Protein AF-A0A4P9XWQ0-F1 (afdb_monomer_lite)

Radius of gyration: 38.72 Å; chains: 1; bounding box: 104×63×91 Å

Organism: NCBI:txid78915

Secondary structure (DSSP, 8-state):
-----PPP----------------------PPS-------------------PPPTTGGGGS-HHHHHHHHHHHHHHHHHHHHHHHHHHHHHSS-----------SSSSTTTSHHHHTSPPTT--HHHHHHHHHHHHHHHHHHHH---HHHHHHHHHHHHHHHHHHHHHHHHHHHHHHHH--GGG-----TT----PPPP--S-----THHHHHHHHHHHHHHTTTTS-------S--PPPPHHHHHHHHHHHHHHHHHHHS-HHHHHHHHHHHHHHHHHHHHHHHHHHHHHHHHHH-

Sequence (298 aa):
MPTKRKRTRAPGQERPAAEMDLPPSAPLGGVSLAEKRGSKRKKGRSQPEKEGGPTKQELADYPRAFRTLLRQEELVKRKKEREQEVQREQQKKAPKARKNGENAGSEAKAGKNNTNTMKMQVGESYNEYSRRLKTQTRQILNDMNGESQAKVDRKKRWRAKMKEKEERKKLKAREDQEALDFDDLQDRVQFGEVVQQPPTLTVAPKARGKAAQQLAANKAKAAGKAASADTTSTPAAARPKTLGDVAADDLRAQNRRRLKDMSAATRRILDTERDRVVNAYRTAKEAKLKARLQQEQS

Foldseek 3Di:
DDDDDDDDDDDDDDDDDDDDDDDDDDDPDDDDDDDDDDDDPPDDPDDPPPDDDDDPVNLVPDDPVVSVVSVVVVVVVVVVVVVVVVVVVVVVPDPPDDDDDDDDPDDPPPPPPVVVQLDDDVPDDPVNSVVSNVVVVVVVVCVVVPPDPVVVVVVVVVVVVVVVVVVVVVVVVVVVVVVVPCVVVDDPDDDPDPPDPPDDPPDDPDDDDPRVVVVVVVVVVVVVVPPDDDDDDDDDPDDDQDPVNVVVVVVVVVVVVVLVPDDPVVNVVVVVVVVVVVVVVVVVVVVVVVVVVVVVVD

Structure (mmCIF, N/CA/C/O backbone):
data_AF-A0A4P9XWQ0-F1
#
_entry.id   AF-A0A4P9XWQ0-F1
#
loop_
_atom_site.group_PDB
_atom_site.id
_atom_site.type_symbol
_atom_site.label_atom_id
_atom_site.label_alt_id
_atom_site.label_comp_id
_atom_site.label_asym_id
_atom_site.label_entity_id
_atom_site.label_seq_id
_atom_site.pdbx_PDB_ins_code
_atom_site.Cartn_x
_atom_site.Cartn_y
_atom_site.Cartn_z
_atom_site.occupancy
_atom_site.B_iso_or_equiv
_atom_site.auth_seq_id
_atom_site.auth_comp_id
_atom_site.auth_asym_id
_atom_site.auth_atom_id
_atom_site.pdbx_PDB_model_num
ATOM 1 N N . MET A 1 1 ? -57.348 -9.890 -14.121 1.00 38.78 1 MET A N 1
ATOM 2 C CA . MET A 1 1 ? -58.003 -8.605 -13.786 1.00 38.78 1 MET A CA 1
ATOM 3 C C . MET A 1 1 ? -57.386 -8.040 -12.503 1.00 38.78 1 MET A C 1
ATOM 5 O O . MET A 1 1 ? -57.723 -8.536 -11.437 1.00 38.78 1 MET A O 1
ATOM 9 N N . PRO A 1 2 ? -56.429 -7.094 -12.557 1.00 41.69 2 PRO A N 1
ATOM 10 C CA . PRO A 1 2 ? -55.791 -6.568 -11.352 1.00 41.69 2 PRO A CA 1
ATOM 11 C C . PRO A 1 2 ? -56.537 -5.337 -10.810 1.00 41.69 2 PRO A C 1
ATOM 13 O O . PRO A 1 2 ? -56.705 -4.328 -11.496 1.00 41.69 2 PRO A O 1
ATOM 16 N N . THR A 1 3 ? -56.977 -5.419 -9.555 1.00 52.28 3 THR A N 1
ATOM 17 C CA . THR A 1 3 ? -57.707 -4.367 -8.835 1.00 52.28 3 THR A CA 1
ATOM 18 C C . THR A 1 3 ? -56.769 -3.265 -8.333 1.00 52.28 3 THR A C 1
ATOM 20 O O . THR A 1 3 ? -55.872 -3.517 -7.526 1.00 52.28 3 THR A O 1
ATOM 23 N N . LYS A 1 4 ? -57.000 -2.021 -8.770 1.00 55.81 4 LYS A N 1
ATOM 24 C CA . LYS A 1 4 ? -56.324 -0.811 -8.272 1.00 55.81 4 LYS A CA 1
ATOM 25 C C . LYS A 1 4 ? -56.902 -0.409 -6.909 1.00 55.81 4 LYS A C 1
ATOM 27 O O . LYS A 1 4 ? -58.058 -0.005 -6.830 1.00 55.81 4 LYS A O 1
ATOM 32 N N . ARG A 1 5 ? -56.098 -0.452 -5.841 1.00 52.28 5 ARG A N 1
ATOM 33 C CA . ARG A 1 5 ? -56.458 0.137 -4.538 1.00 52.28 5 ARG A CA 1
ATOM 34 C C . ARG A 1 5 ? -55.973 1.591 -4.456 1.00 52.28 5 ARG A C 1
ATOM 36 O O . ARG A 1 5 ? -54.772 1.846 -4.414 1.00 52.28 5 ARG A O 1
ATOM 43 N N . LYS A 1 6 ? -56.925 2.532 -4.428 1.00 58.41 6 LYS A N 1
ATOM 44 C CA . LYS A 1 6 ? -56.739 3.944 -4.047 1.00 58.41 6 LYS A CA 1
ATOM 45 C C . LYS A 1 6 ? -56.375 4.017 -2.558 1.00 58.41 6 LYS A C 1
ATOM 47 O O . LYS A 1 6 ? -57.090 3.452 -1.737 1.00 58.41 6 LYS A O 1
ATOM 52 N N . ARG A 1 7 ? -55.303 4.732 -2.204 1.00 60.62 7 ARG A N 1
ATOM 53 C CA . ARG A 1 7 ? -55.045 5.180 -0.826 1.00 60.62 7 ARG A CA 1
ATOM 54 C C . ARG A 1 7 ? -55.406 6.658 -0.720 1.00 60.62 7 ARG A C 1
ATOM 56 O O . ARG A 1 7 ? -54.840 7.486 -1.428 1.00 60.62 7 ARG A O 1
ATOM 63 N N . THR A 1 8 ? -56.371 6.947 0.140 1.00 55.25 8 THR A N 1
ATOM 64 C CA . THR A 1 8 ? -56.768 8.280 0.589 1.00 55.25 8 THR A CA 1
ATOM 65 C C . THR A 1 8 ? -55.746 8.801 1.605 1.00 55.25 8 THR A C 1
ATOM 67 O O . THR A 1 8 ? -55.197 8.039 2.400 1.00 55.25 8 THR A O 1
ATOM 70 N N . ARG A 1 9 ? -55.447 10.102 1.541 1.00 44.09 9 ARG A N 1
ATOM 71 C CA . ARG A 1 9 ? -54.538 10.818 2.446 1.00 44.09 9 ARG A CA 1
ATOM 72 C C . ARG A 1 9 ? -55.397 11.683 3.368 1.00 44.09 9 ARG A C 1
ATOM 74 O O . ARG A 1 9 ? -56.162 12.501 2.869 1.00 44.09 9 ARG A O 1
ATOM 81 N N . ALA A 1 10 ? -55.286 11.478 4.677 1.00 50.31 10 ALA A N 1
ATOM 82 C CA . ALA A 1 10 ? -55.942 12.305 5.687 1.00 50.31 10 ALA A CA 1
ATOM 83 C C . ALA A 1 10 ? -55.209 13.657 5.852 1.00 50.31 10 ALA A C 1
ATOM 85 O O . ALA A 1 10 ? -53.975 13.677 5.755 1.00 50.31 10 ALA A O 1
ATOM 86 N N . PRO A 1 11 ? -55.928 14.771 6.087 1.00 61.34 11 PRO A N 1
ATOM 87 C CA . PRO A 1 11 ? -55.343 16.063 6.422 1.00 61.34 11 PRO A CA 1
ATOM 88 C C . PRO A 1 11 ? -55.304 16.284 7.944 1.00 61.34 11 PRO A C 1
ATOM 90 O O . PRO A 1 11 ? -56.156 15.781 8.669 1.00 61.34 11 PRO A O 1
ATOM 93 N N . GLY A 1 12 ? -54.346 17.092 8.400 1.00 53.06 12 GLY A N 1
ATOM 94 C CA . GLY A 1 12 ? -54.384 17.713 9.725 1.00 53.06 12 GLY A CA 1
ATOM 95 C C . GLY A 1 12 ? -53.340 17.191 10.705 1.00 53.06 12 GLY A C 1
ATOM 96 O O . GLY A 1 12 ? -53.563 16.201 11.390 1.00 53.06 12 GLY A O 1
ATOM 97 N N . GLN A 1 13 ? -52.219 17.905 10.806 1.00 47.84 13 GLN A N 1
ATOM 98 C CA . GLN A 1 13 ? -51.723 18.357 12.105 1.00 47.84 13 GLN A CA 1
ATOM 99 C C . GLN A 1 13 ? -50.747 19.519 11.913 1.00 47.84 13 GLN A C 1
ATOM 101 O O . GLN A 1 13 ? -49.830 19.479 11.089 1.00 47.84 13 GLN A O 1
ATOM 106 N N . GLU A 1 14 ? -51.054 20.574 12.652 1.00 58.97 14 GLU A N 1
ATOM 107 C CA . GLU A 1 14 ? -50.476 21.906 12.641 1.00 58.97 14 GLU A CA 1
ATOM 108 C C . GLU A 1 14 ? -49.040 21.892 13.177 1.00 58.97 14 GLU A C 1
ATOM 110 O O . GLU A 1 14 ? -48.690 21.113 14.066 1.00 58.97 14 GLU A O 1
ATOM 115 N N . ARG A 1 15 ? -48.194 22.773 12.635 1.00 53.00 15 ARG A N 1
ATOM 116 C CA . ARG A 1 15 ? -46.895 23.114 13.220 1.00 53.00 15 ARG A CA 1
ATOM 117 C C . ARG A 1 15 ? -46.947 24.574 13.667 1.00 53.00 15 ARG A C 1
ATOM 119 O O . ARG A 1 15 ? -47.259 25.414 12.824 1.00 53.00 15 ARG A O 1
ATOM 126 N N . PRO A 1 16 ? -46.643 24.887 14.937 1.00 61.22 16 PRO A N 1
ATOM 127 C CA . PRO A 1 16 ? -46.537 26.264 15.384 1.00 61.22 16 PRO A CA 1
ATOM 128 C C . PRO A 1 16 ? -45.262 26.920 14.850 1.00 61.22 16 PRO A C 1
ATOM 130 O O . PRO A 1 16 ? -44.221 26.278 14.679 1.00 61.22 16 PRO A O 1
ATOM 133 N N . ALA A 1 17 ? -45.398 28.216 14.589 1.00 56.06 17 ALA A N 1
ATOM 134 C CA . ALA A 1 17 ? -44.347 29.134 14.201 1.00 56.06 17 ALA A CA 1
ATOM 135 C C . ALA A 1 17 ? -43.277 29.251 15.297 1.00 56.06 17 ALA A C 1
ATOM 137 O O . ALA A 1 17 ? -43.591 29.449 16.469 1.00 56.06 17 ALA A O 1
ATOM 138 N N . ALA A 1 18 ? -42.015 29.158 14.889 1.00 57.03 18 ALA A N 1
ATOM 139 C CA . ALA A 1 18 ? -40.886 29.711 15.619 1.00 57.03 18 ALA A CA 1
ATOM 140 C C . ALA A 1 18 ? -39.961 30.347 14.580 1.00 57.03 18 ALA A C 1
ATOM 142 O O . ALA A 1 18 ? -39.231 29.679 13.847 1.00 57.03 18 ALA A O 1
ATOM 143 N N . GLU A 1 19 ? -40.142 31.652 14.495 1.00 55.25 19 GLU A N 1
ATOM 144 C CA . GLU A 1 19 ? -39.357 32.673 13.828 1.00 55.25 19 GLU A CA 1
ATOM 145 C C . GLU A 1 19 ? -37.926 32.663 14.385 1.00 55.25 19 GLU A C 1
ATOM 147 O O . GLU A 1 19 ? -37.712 32.829 15.583 1.00 55.25 19 GLU A O 1
ATOM 152 N N . MET A 1 20 ? -36.952 32.395 13.518 1.00 58.31 20 MET A N 1
ATOM 153 C CA . MET A 1 20 ? -35.532 32.636 13.767 1.00 58.31 20 MET A CA 1
ATOM 154 C C . MET A 1 20 ? -34.921 33.064 12.437 1.00 58.31 20 MET A C 1
ATOM 156 O O . MET A 1 20 ? -34.741 32.249 11.527 1.00 58.31 20 MET A O 1
ATOM 160 N N . ASP A 1 21 ? -34.653 34.363 12.347 1.00 60.97 21 ASP A N 1
ATOM 161 C CA . ASP A 1 21 ? -33.930 35.020 11.268 1.00 60.97 21 ASP A CA 1
ATOM 162 C C . ASP A 1 21 ? -32.580 34.342 11.006 1.00 60.97 21 ASP A C 1
ATOM 164 O O . ASP A 1 21 ? -31.683 34.320 11.852 1.00 60.97 21 ASP A O 1
ATOM 168 N N . LEU A 1 22 ? -32.423 33.820 9.790 1.00 58.94 22 LEU A N 1
ATOM 169 C CA . LEU A 1 22 ? -31.138 33.443 9.212 1.00 58.94 22 LEU A CA 1
ATOM 170 C C . LEU A 1 22 ? -31.023 34.058 7.806 1.00 58.94 22 LEU A C 1
ATOM 172 O O . LEU A 1 22 ? -32.007 34.077 7.063 1.00 58.94 22 LEU A O 1
ATOM 176 N N . PRO A 1 23 ? -29.833 34.556 7.423 1.00 66.94 23 PRO A N 1
ATOM 177 C CA . PRO A 1 23 ? -29.630 35.326 6.197 1.00 66.94 23 PRO A CA 1
ATOM 178 C C . PRO A 1 23 ? -29.826 34.496 4.911 1.00 66.94 23 PRO A C 1
ATOM 180 O O . PRO A 1 23 ? -29.626 33.276 4.916 1.00 66.94 23 PRO A O 1
ATOM 183 N N . PRO A 1 24 ? -30.180 35.146 3.781 1.00 55.66 24 PRO A N 1
ATOM 184 C CA . PRO A 1 24 ? -30.617 34.478 2.558 1.00 55.66 24 PRO A CA 1
ATOM 185 C C . PRO A 1 24 ? -29.474 33.715 1.875 1.00 55.66 24 PRO A C 1
ATOM 187 O O . PRO A 1 24 ? -28.605 34.294 1.224 1.00 55.66 24 PRO A O 1
ATOM 190 N N . SER A 1 25 ? -29.501 32.384 1.970 1.00 50.50 25 SER A N 1
ATOM 191 C CA . SER A 1 25 ? -28.707 31.521 1.096 1.00 50.50 25 SER A CA 1
ATOM 192 C C . SER A 1 25 ? -29.340 31.476 -0.296 1.00 50.50 25 SER A C 1
ATOM 194 O O . SER A 1 25 ? -30.530 31.188 -0.432 1.00 50.50 25 SER A O 1
ATOM 196 N N . ALA A 1 26 ? -28.524 31.744 -1.311 1.00 53.69 26 ALA A N 1
ATOM 197 C CA . ALA A 1 26 ? -28.875 31.808 -2.724 1.00 53.69 26 ALA A CA 1
ATOM 198 C C . ALA A 1 26 ? -29.780 30.652 -3.222 1.00 53.69 26 ALA A C 1
ATOM 200 O O . ALA A 1 26 ? -29.611 29.503 -2.800 1.00 53.69 26 ALA A O 1
ATOM 201 N N . PRO A 1 27 ? -30.699 30.920 -4.171 1.00 48.84 27 PRO A N 1
ATOM 202 C CA . PRO A 1 27 ? -31.605 29.911 -4.703 1.00 48.84 27 PRO A CA 1
ATOM 203 C C . PRO A 1 27 ? -30.847 28.921 -5.597 1.00 48.84 27 PRO A C 1
ATOM 205 O O . PRO A 1 27 ? -30.574 29.182 -6.768 1.00 48.84 27 PRO A O 1
ATOM 208 N N . LEU A 1 28 ? -30.542 27.737 -5.063 1.00 47.16 28 LEU A N 1
ATOM 209 C CA . LEU A 1 28 ? -30.282 26.569 -5.899 1.00 47.16 28 LEU A CA 1
ATOM 210 C C . LEU A 1 28 ? -31.621 26.106 -6.470 1.00 47.16 28 LEU A C 1
ATOM 212 O O . LEU A 1 28 ? -32.448 25.522 -5.771 1.00 47.16 28 LEU A O 1
ATOM 216 N N . GLY A 1 29 ? -31.825 26.429 -7.747 1.00 41.88 29 GLY A N 1
ATOM 217 C CA . GLY A 1 29 ? -33.009 26.095 -8.522 1.00 41.88 29 GLY A CA 1
ATOM 218 C C . GLY A 1 29 ? -33.399 24.626 -8.392 1.00 41.88 29 GLY A C 1
ATOM 219 O O . GLY A 1 29 ? -32.747 23.733 -8.935 1.00 41.88 29 GLY A O 1
ATOM 220 N N . GLY A 1 30 ? -34.513 24.395 -7.702 1.00 43.41 30 GLY A N 1
ATOM 221 C CA . GLY A 1 30 ? -35.298 23.184 -7.840 1.00 43.41 30 GLY A CA 1
ATOM 222 C C . GLY A 1 30 ? -36.025 23.226 -9.177 1.00 43.41 30 GLY A C 1
ATOM 223 O O . GLY A 1 30 ? -37.045 23.895 -9.309 1.00 43.41 30 GLY A O 1
ATOM 224 N N . VAL A 1 31 ? -35.502 22.505 -10.165 1.00 44.84 31 VAL A N 1
ATOM 225 C CA . VAL A 1 31 ? -36.306 22.068 -11.307 1.00 44.84 31 VAL A CA 1
ATOM 226 C C . VAL A 1 31 ? -37.020 20.778 -10.940 1.00 44.84 31 VAL A C 1
ATOM 228 O O . VAL A 1 31 ? -36.459 19.841 -10.368 1.00 44.84 31 VAL A O 1
ATOM 231 N N . SER A 1 32 ? -38.304 20.818 -11.242 1.00 41.41 32 SER A N 1
ATOM 232 C CA . SER A 1 32 ? -39.361 19.896 -10.906 1.00 41.41 32 SER A CA 1
ATOM 233 C C . SER A 1 32 ? -39.194 18.501 -11.499 1.00 41.41 32 SER A C 1
ATOM 235 O O . SER A 1 32 ? -38.596 18.252 -12.544 1.00 41.41 32 SER A O 1
ATOM 237 N N . LEU A 1 33 ? -39.825 17.592 -10.767 1.00 51.25 33 LEU A N 1
ATOM 238 C CA . LEU A 1 33 ? -40.241 16.261 -11.152 1.00 51.25 33 LEU A CA 1
ATOM 239 C C . LEU A 1 33 ? -41.049 16.271 -12.467 1.00 51.25 33 LEU A C 1
ATOM 241 O O . LEU A 1 33 ? -41.849 17.173 -12.699 1.00 51.25 33 LEU A O 1
ATOM 245 N N . ALA A 1 34 ? -40.930 15.162 -13.202 1.00 51.91 34 ALA A N 1
ATOM 246 C CA . ALA A 1 34 ? -41.796 14.703 -14.290 1.00 51.91 34 ALA A CA 1
ATOM 247 C C . ALA A 1 34 ? -41.524 15.260 -15.696 1.00 51.91 34 ALA A C 1
ATOM 249 O O . ALA A 1 34 ? -42.233 16.118 -16.201 1.00 51.91 34 ALA A O 1
ATOM 250 N N . GLU A 1 35 ? -40.633 14.574 -16.417 1.00 41.34 35 GLU A N 1
ATOM 251 C CA . GLU A 1 35 ? -40.843 14.389 -17.850 1.00 41.34 35 GLU A CA 1
ATOM 252 C C . GLU A 1 35 ? -40.430 12.981 -18.287 1.00 41.34 35 GLU A C 1
ATOM 254 O O . GLU A 1 35 ? -39.271 12.565 -18.212 1.00 41.34 35 GLU A O 1
ATOM 259 N N . LYS A 1 36 ? -41.439 12.227 -18.736 1.00 53.41 36 LYS A N 1
ATOM 260 C CA . LYS A 1 36 ? -41.310 11.035 -19.574 1.00 53.41 36 LYS A CA 1
ATOM 261 C C . LYS A 1 36 ? -40.336 11.344 -20.712 1.00 53.41 36 LYS A C 1
ATOM 263 O O . LYS A 1 36 ? -40.696 12.044 -21.652 1.00 53.41 36 LYS A O 1
ATOM 268 N N . ARG A 1 37 ? -39.135 10.768 -20.693 1.00 42.62 37 ARG A N 1
ATOM 269 C CA . ARG A 1 37 ? -38.267 10.763 -21.877 1.00 42.62 37 ARG A CA 1
ATOM 270 C C . ARG A 1 37 ? -38.224 9.362 -22.444 1.00 42.62 37 ARG A C 1
ATOM 272 O O . ARG A 1 37 ? -37.488 8.491 -21.990 1.00 42.62 37 ARG A O 1
ATOM 279 N N . GLY A 1 38 ? -39.083 9.174 -23.443 1.00 42.41 38 GLY A N 1
ATOM 280 C CA . GLY A 1 38 ? -38.988 8.078 -24.381 1.00 42.41 38 GLY A CA 1
ATOM 281 C C . GLY A 1 38 ? -37.578 7.995 -24.956 1.00 42.41 38 GLY A C 1
ATOM 282 O O . GLY A 1 38 ? -36.915 9.000 -25.227 1.00 42.41 38 GLY A O 1
ATOM 283 N N . SER A 1 39 ? -37.145 6.754 -25.119 1.00 49.53 39 SER A N 1
ATOM 284 C CA . SER A 1 39 ? -35.951 6.345 -25.837 1.00 49.53 39 SER A CA 1
ATOM 285 C C . SER A 1 39 ? -35.967 6.915 -27.260 1.00 49.53 39 SER A C 1
ATOM 287 O O . SER A 1 39 ? -36.492 6.307 -28.189 1.00 49.53 39 SER A O 1
ATOM 289 N N . LYS A 1 40 ? -35.391 8.106 -27.450 1.00 48.62 40 LYS A N 1
ATOM 290 C CA . LYS A 1 40 ? -34.943 8.571 -28.764 1.00 48.62 40 LYS A CA 1
ATOM 291 C C . LYS A 1 40 ? -33.445 8.326 -28.839 1.00 48.62 40 LYS A C 1
ATOM 293 O O . LYS A 1 40 ? -32.630 9.085 -28.321 1.00 48.62 40 LYS A O 1
ATOM 298 N N . ARG A 1 41 ? -33.114 7.205 -29.482 1.00 52.66 41 ARG A N 1
ATOM 299 C CA . ARG A 1 41 ? -31.791 6.859 -30.004 1.00 52.66 41 ARG A CA 1
ATOM 300 C C . ARG A 1 41 ? -31.205 8.095 -30.694 1.00 52.66 41 ARG A C 1
ATOM 302 O O . ARG A 1 41 ? -31.601 8.419 -31.810 1.00 52.66 41 ARG A O 1
ATOM 309 N N . LYS A 1 42 ? -30.250 8.776 -30.056 1.00 45.09 42 LYS A N 1
ATOM 310 C CA . LYS A 1 42 ? -29.389 9.742 -30.745 1.00 45.09 42 LYS A CA 1
ATOM 311 C C . LYS A 1 42 ? -28.321 8.941 -31.491 1.00 45.09 42 LYS A C 1
ATOM 313 O O . LYS A 1 42 ? -27.223 8.699 -30.999 1.00 45.09 42 LYS A O 1
ATOM 318 N N . LYS A 1 43 ? -28.728 8.440 -32.658 1.00 53.88 43 LYS A N 1
ATOM 319 C CA . LYS A 1 43 ? -27.848 8.022 -33.751 1.00 53.88 43 LYS A CA 1
ATOM 320 C C . LYS A 1 43 ? -27.149 9.296 -34.244 1.00 53.88 43 LYS A C 1
ATOM 322 O O . LYS A 1 43 ? -27.817 10.308 -34.426 1.00 53.88 43 LYS A O 1
ATOM 327 N N . GLY A 1 44 ? -25.830 9.252 -34.409 1.00 51.19 44 GLY A N 1
ATOM 328 C CA . GLY A 1 44 ? -25.063 10.353 -34.999 1.00 51.19 44 GLY A CA 1
ATOM 329 C C . GLY A 1 44 ? -24.275 11.195 -33.996 1.00 51.19 44 GLY A C 1
ATOM 330 O O . GLY A 1 44 ? -24.541 12.377 -33.811 1.00 51.19 44 GLY A O 1
ATOM 331 N N . ARG A 1 45 ? -23.253 10.601 -33.380 1.00 45.94 45 ARG A N 1
ATOM 332 C CA . ARG A 1 45 ? -22.008 11.333 -33.132 1.00 45.94 45 ARG A CA 1
ATOM 333 C C . ARG A 1 45 ? -20.941 10.570 -33.894 1.00 45.94 45 ARG A C 1
ATOM 335 O O . ARG A 1 45 ? -20.481 9.533 -33.422 1.00 45.94 45 ARG A O 1
ATOM 342 N N . SER A 1 46 ? -20.676 11.033 -35.113 1.00 47.75 46 SER A N 1
ATOM 343 C CA . SER A 1 46 ? -19.567 10.598 -35.950 1.00 47.75 46 SER A CA 1
ATOM 344 C C . SER A 1 46 ? -18.294 10.696 -35.116 1.00 47.75 46 SER A C 1
ATOM 346 O O . SER A 1 46 ? -17.810 11.777 -34.783 1.00 47.75 46 SER A O 1
ATOM 348 N N . GLN A 1 47 ? -17.815 9.535 -34.679 1.00 49.88 47 GLN A N 1
ATOM 349 C CA . GLN A 1 47 ? -16.415 9.387 -34.326 1.00 49.88 47 GLN A CA 1
ATOM 350 C C . GLN A 1 47 ? -15.635 9.711 -35.606 1.00 49.88 47 GLN A C 1
ATOM 352 O O . GLN A 1 47 ? -16.058 9.251 -36.668 1.00 49.88 47 GLN A O 1
ATOM 357 N N . PRO A 1 48 ? -14.550 10.497 -35.544 1.00 52.50 48 PRO A N 1
ATOM 358 C CA . PRO A 1 48 ? -13.632 10.558 -36.668 1.00 52.50 48 PRO A CA 1
ATOM 359 C C . PRO A 1 48 ? 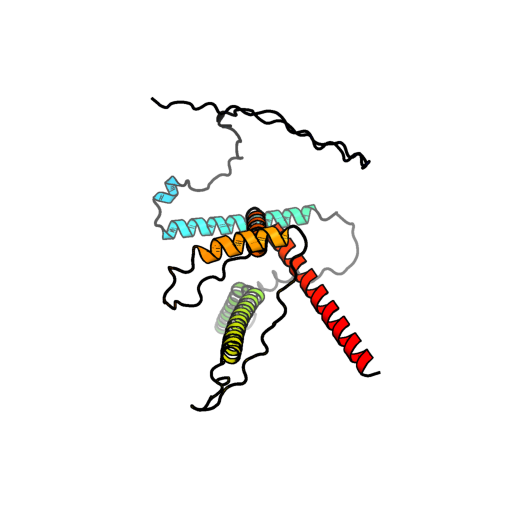-13.197 9.122 -36.959 1.00 52.50 48 PRO A C 1
ATOM 361 O O . PRO A 1 48 ? -12.828 8.396 -36.030 1.00 52.50 48 PRO A O 1
ATOM 364 N N . GLU A 1 49 ? -13.337 8.708 -38.214 1.00 50.56 49 GLU A N 1
ATOM 365 C CA . GLU A 1 49 ? -12.914 7.403 -38.702 1.00 50.56 49 GLU A CA 1
ATOM 366 C C . GLU A 1 49 ? -11.430 7.235 -38.375 1.00 50.56 49 GLU A C 1
ATOM 368 O O . GLU A 1 49 ? -10.549 7.790 -39.023 1.00 50.56 49 GLU A O 1
ATOM 373 N N . LYS A 1 50 ? -11.150 6.545 -37.267 1.00 53.03 50 LYS A N 1
ATOM 374 C CA . LYS A 1 50 ? -9.815 6.052 -36.969 1.00 53.03 50 LYS A CA 1
ATOM 375 C C . LYS A 1 50 ? -9.694 4.740 -37.710 1.00 53.03 50 LYS A C 1
ATOM 377 O O . LYS A 1 50 ? -10.266 3.735 -37.291 1.00 53.03 50 LYS A O 1
ATOM 382 N N . GLU A 1 51 ? -9.002 4.816 -38.833 1.00 52.75 51 GLU A N 1
ATOM 383 C CA . GLU A 1 51 ? -8.607 3.690 -39.657 1.00 52.75 51 GLU A CA 1
ATOM 384 C C . GLU A 1 51 ? -8.054 2.529 -38.810 1.00 52.75 51 GLU A C 1
ATOM 386 O O . GLU A 1 51 ? -7.195 2.711 -37.944 1.00 52.75 51 GLU A O 1
ATOM 391 N N . GLY A 1 52 ? -8.544 1.321 -39.103 1.00 56.25 52 GLY A N 1
ATOM 392 C CA . GLY A 1 52 ? -7.685 0.136 -39.137 1.00 56.25 52 GLY A CA 1
ATOM 393 C C . GLY A 1 52 ? -7.587 -0.752 -37.896 1.00 56.25 52 GLY A C 1
ATOM 394 O O . GLY A 1 52 ? -6.582 -1.440 -37.748 1.00 56.25 52 GLY A O 1
ATOM 395 N N . GLY A 1 53 ? -8.581 -0.783 -37.006 1.00 59.47 53 GLY A N 1
ATOM 396 C CA . GLY A 1 53 ? -8.677 -1.865 -36.014 1.00 59.47 53 GLY A CA 1
ATOM 397 C C . GLY A 1 53 ? -9.488 -3.043 -36.572 1.00 59.47 53 GLY A C 1
ATOM 398 O O . GLY A 1 53 ? -10.615 -2.793 -37.006 1.00 59.47 53 GLY A O 1
ATOM 399 N N . PRO A 1 54 ? -8.987 -4.296 -36.549 1.00 66.06 54 PRO A N 1
ATOM 400 C CA . PRO A 1 54 ? -9.757 -5.439 -37.027 1.00 66.06 54 PRO A CA 1
ATOM 401 C C . PRO A 1 54 ? -11.067 -5.564 -36.240 1.00 66.06 54 PRO A C 1
ATOM 403 O O . PRO A 1 54 ? -11.126 -5.370 -35.017 1.00 66.06 54 PRO A O 1
ATOM 406 N N . THR A 1 55 ? -12.163 -5.814 -36.952 1.00 76.06 55 THR A N 1
ATOM 407 C CA . THR A 1 55 ? -13.499 -5.789 -36.350 1.00 76.06 55 THR A CA 1
ATOM 408 C C . THR A 1 55 ? -13.685 -6.974 -35.398 1.00 76.06 55 THR A C 1
ATOM 410 O O . THR A 1 55 ? -13.030 -8.009 -35.499 1.00 76.06 55 THR A O 1
ATOM 413 N N . LYS A 1 56 ? -14.599 -6.869 -34.421 1.00 74.06 56 LYS A N 1
ATOM 414 C CA . LYS A 1 56 ? -14.837 -7.969 -33.458 1.00 74.06 56 LYS A CA 1
ATOM 415 C C . LYS A 1 56 ? -15.232 -9.290 -34.137 1.00 74.06 56 LYS A C 1
ATOM 417 O O . LYS A 1 56 ? -14.997 -10.336 -33.531 1.00 74.06 56 LYS A O 1
ATOM 422 N N . GLN A 1 57 ? -15.822 -9.213 -35.335 1.00 78.75 57 GLN A N 1
ATOM 423 C CA . GLN A 1 57 ? -16.125 -10.357 -36.195 1.00 78.75 57 GLN A CA 1
ATOM 424 C C . GLN A 1 57 ? -14.850 -10.960 -36.787 1.00 78.75 57 GLN A C 1
ATOM 426 O O . GLN A 1 57 ? -14.638 -12.148 -36.604 1.00 78.75 57 GLN A O 1
ATOM 431 N N . GLU A 1 58 ? -13.940 -10.158 -37.340 1.00 78.38 58 GLU A N 1
ATOM 432 C CA . GLU A 1 58 ? -12.649 -10.649 -37.851 1.00 78.38 58 GLU A CA 1
ATOM 433 C C . GLU A 1 58 ? -11.775 -11.245 -36.746 1.00 78.38 58 GLU A C 1
ATOM 435 O O . GLU A 1 58 ? -11.104 -12.248 -36.954 1.00 78.38 58 GLU A O 1
ATOM 440 N N . LEU A 1 59 ? -11.820 -10.693 -35.525 1.00 76.12 59 LEU A N 1
ATOM 441 C CA . LEU A 1 59 ? -11.107 -11.297 -34.400 1.00 76.12 59 LEU A CA 1
ATOM 442 C C . LEU A 1 59 ? -11.644 -12.691 -34.051 1.00 76.12 59 LEU A C 1
ATOM 444 O O . LEU A 1 59 ? -10.928 -13.418 -33.373 1.00 76.12 59 LEU A O 1
ATOM 448 N N . ALA A 1 60 ? -12.891 -13.041 -34.390 1.00 82.50 60 ALA A N 1
ATOM 449 C CA . ALA A 1 60 ? -13.497 -14.309 -33.980 1.00 82.50 60 ALA A CA 1
ATOM 450 C C . ALA A 1 60 ? -12.802 -15.532 -34.585 1.00 82.50 60 ALA A C 1
ATOM 452 O O . ALA A 1 60 ? -12.677 -16.527 -33.871 1.00 82.50 60 ALA A O 1
ATOM 453 N N . ASP A 1 61 ? -12.273 -15.396 -35.800 1.00 89.38 61 ASP A N 1
ATOM 454 C CA . ASP A 1 61 ? -11.654 -16.490 -36.556 1.00 89.38 61 ASP A CA 1
ATOM 455 C C . ASP A 1 61 ? -10.193 -16.751 -36.171 1.00 89.38 61 ASP A C 1
ATOM 457 O O . ASP A 1 61 ? -9.617 -17.780 -36.520 1.00 89.38 61 ASP A O 1
ATOM 461 N N . TYR A 1 62 ? -9.581 -15.860 -35.387 1.00 87.62 62 TYR A N 1
ATOM 462 C CA . TYR A 1 62 ? -8.215 -16.066 -34.924 1.00 87.62 62 TYR A CA 1
ATOM 463 C C . TYR A 1 62 ? -8.156 -16.954 -33.673 1.00 87.62 62 TYR A C 1
ATOM 465 O O . TYR A 1 62 ? -8.944 -16.774 -32.733 1.00 87.62 62 TYR A O 1
ATOM 473 N N . PRO A 1 63 ? -7.146 -17.840 -33.572 1.00 92.12 63 PRO A N 1
ATOM 474 C CA . PRO A 1 63 ? -6.878 -18.599 -32.361 1.00 92.12 63 PRO A CA 1
ATOM 475 C C . PRO A 1 63 ? -6.780 -17.691 -31.136 1.00 92.12 63 PRO A C 1
ATOM 477 O O . PRO A 1 63 ? -6.236 -16.584 -31.186 1.00 92.12 63 PRO A O 1
ATOM 480 N N . ARG A 1 64 ? -7.281 -18.167 -29.993 1.00 83.88 64 ARG A N 1
ATOM 481 C CA . ARG A 1 64 ? -7.401 -17.358 -28.769 1.00 83.88 64 ARG A CA 1
ATOM 482 C C . ARG A 1 64 ? -6.076 -16.711 -28.344 1.00 83.88 64 ARG A C 1
ATOM 484 O O . ARG A 1 64 ? -6.089 -15.551 -27.938 1.00 83.88 64 ARG A O 1
ATOM 491 N N . ALA A 1 65 ? -4.961 -17.429 -28.497 1.00 82.25 65 ALA A N 1
ATOM 492 C CA . ALA A 1 65 ? -3.611 -16.933 -28.221 1.00 82.25 65 ALA A CA 1
ATOM 493 C C . ALA A 1 65 ? -3.198 -15.778 -29.155 1.00 82.25 65 ALA A C 1
ATOM 495 O O . ALA A 1 65 ? -2.614 -14.787 -28.712 1.00 82.25 65 ALA A O 1
ATOM 496 N N . PHE A 1 66 ? -3.581 -15.856 -30.429 1.00 87.44 66 PHE A N 1
ATOM 497 C CA . PHE A 1 66 ? -3.306 -14.823 -31.422 1.00 87.44 66 PHE A CA 1
ATOM 498 C C . PHE A 1 66 ? -4.160 -13.567 -31.189 1.00 87.44 66 PHE A C 1
ATOM 500 O O . PHE A 1 66 ? -3.654 -12.450 -31.239 1.00 87.44 66 PHE A O 1
ATOM 507 N N . ARG A 1 67 ? -5.430 -13.725 -30.784 1.00 87.00 67 ARG A N 1
ATOM 508 C CA . ARG A 1 67 ? -6.295 -12.593 -30.380 1.00 87.00 67 ARG A CA 1
ATOM 509 C C . ARG A 1 67 ? -5.721 -11.818 -29.196 1.00 87.00 67 ARG A C 1
ATOM 511 O O . ARG A 1 67 ? -5.850 -10.596 -29.130 1.00 87.00 67 ARG A O 1
ATOM 518 N N . THR A 1 68 ? -5.123 -12.519 -28.231 1.00 83.06 68 THR A N 1
ATOM 519 C CA . THR A 1 68 ? -4.442 -11.869 -27.106 1.00 83.06 68 THR A CA 1
ATOM 520 C C . THR A 1 68 ? -3.180 -11.136 -27.539 1.00 83.06 68 THR A C 1
ATOM 522 O O . THR A 1 68 ? -2.932 -10.052 -27.016 1.00 83.06 68 THR A O 1
ATOM 525 N N . LEU A 1 69 ? -2.438 -11.672 -28.509 1.00 90.31 69 LEU A N 1
ATOM 526 C CA . LEU A 1 69 ? -1.236 -11.044 -29.052 1.00 90.31 69 LEU A CA 1
ATOM 527 C C . LEU A 1 69 ? -1.576 -9.752 -29.812 1.00 90.31 69 LEU A C 1
ATOM 529 O O . LEU A 1 69 ? -1.042 -8.700 -29.472 1.00 90.31 69 LEU A O 1
ATOM 533 N N . LEU A 1 70 ? -2.565 -9.780 -30.713 1.00 87.38 70 LEU A N 1
ATOM 534 C CA . LEU A 1 70 ? -3.032 -8.581 -31.428 1.00 87.38 70 LEU A CA 1
ATOM 535 C C . LEU A 1 70 ? -3.513 -7.475 -30.472 1.00 87.38 70 LEU A C 1
ATOM 537 O O . LEU A 1 70 ? -3.169 -6.305 -30.632 1.00 87.38 70 LEU A O 1
ATOM 541 N N . ARG A 1 71 ? -4.243 -7.836 -29.406 1.00 86.38 71 ARG A N 1
ATOM 542 C CA . ARG A 1 71 ? -4.649 -6.867 -28.368 1.00 86.38 71 ARG A CA 1
ATOM 543 C C . ARG A 1 71 ? -3.463 -6.286 -27.598 1.00 86.38 71 ARG A C 1
ATOM 545 O O . ARG A 1 71 ? -3.525 -5.134 -27.172 1.00 86.38 71 ARG A O 1
ATOM 552 N N . GLN A 1 72 ? -2.412 -7.070 -27.361 1.00 87.19 72 GLN A N 1
ATOM 553 C CA . GLN A 1 72 ? -1.200 -6.571 -26.711 1.00 87.19 72 GLN A CA 1
ATOM 554 C C . GLN A 1 72 ? -0.451 -5.596 -27.621 1.00 87.19 72 GLN A C 1
ATOM 556 O O . GLN A 1 72 ? -0.048 -4.532 -27.149 1.00 87.19 72 GLN A O 1
ATOM 561 N N . GLU A 1 73 ? -0.341 -5.896 -28.915 1.00 87.44 73 GLU A N 1
ATOM 562 C CA . GLU A 1 73 ? 0.272 -4.997 -29.897 1.00 87.44 73 GLU A CA 1
ATOM 563 C C . GLU A 1 73 ? -0.479 -3.667 -30.016 1.00 87.44 73 GLU A C 1
ATOM 565 O O . GLU A 1 73 ? 0.149 -2.607 -29.986 1.00 87.44 73 GLU A O 1
ATOM 570 N N . GLU A 1 74 ? -1.814 -3.686 -30.057 1.00 87.25 74 GLU A N 1
ATOM 571 C CA . GLU A 1 74 ? -2.629 -2.462 -30.053 1.00 87.25 74 GLU A CA 1
ATOM 572 C C . GLU A 1 74 ? -2.393 -1.611 -28.799 1.00 87.25 74 GLU A C 1
ATOM 574 O O . GLU A 1 74 ? -2.284 -0.384 -28.873 1.00 87.25 74 GLU A O 1
ATOM 579 N N . LEU A 1 75 ? -2.272 -2.244 -27.627 1.00 86.69 75 LEU A N 1
ATOM 580 C CA . LEU A 1 75 ? -1.984 -1.535 -26.380 1.00 86.69 75 LEU A CA 1
ATOM 581 C C . LEU A 1 75 ? -0.583 -0.913 -26.378 1.00 86.69 75 LEU A C 1
ATOM 583 O O . LEU A 1 75 ? -0.410 0.174 -25.823 1.00 86.69 75 LEU A O 1
ATOM 587 N N . VAL A 1 76 ? 0.404 -1.573 -26.988 1.00 89.56 76 VAL A N 1
ATOM 588 C CA . VAL A 1 76 ? 1.765 -1.039 -27.143 1.00 89.56 76 VAL A CA 1
ATOM 589 C C . VAL A 1 76 ? 1.774 0.133 -28.125 1.00 89.56 76 VAL A C 1
ATOM 591 O O . VAL A 1 76 ? 2.296 1.196 -27.780 1.00 89.56 76 VAL A O 1
ATOM 594 N N . LYS A 1 77 ? 1.126 -0.002 -29.291 1.00 89.56 77 LYS A N 1
ATOM 595 C CA . LYS A 1 77 ? 0.985 1.084 -30.279 1.00 89.56 77 LYS A CA 1
ATOM 596 C C . LYS A 1 77 ? 0.317 2.314 -29.660 1.00 89.56 77 LYS A C 1
ATOM 598 O O . LYS A 1 77 ? 0.875 3.408 -29.702 1.00 89.56 77 LYS A O 1
ATOM 603 N N . ARG A 1 78 ? -0.796 2.122 -28.946 1.00 87.44 78 ARG A N 1
ATOM 604 C CA . ARG A 1 78 ? -1.531 3.212 -28.285 1.00 87.44 78 ARG A CA 1
ATOM 605 C C . ARG A 1 78 ? -0.741 3.896 -27.165 1.00 87.44 78 ARG A C 1
ATOM 607 O O . ARG A 1 78 ? -0.934 5.085 -26.915 1.00 87.44 78 ARG A O 1
ATOM 614 N N . LYS A 1 79 ? 0.124 3.166 -26.452 1.00 88.81 79 LYS A N 1
ATOM 615 C CA . LYS A 1 79 ? 1.033 3.768 -25.460 1.00 88.81 79 LYS A CA 1
ATOM 616 C C . LYS A 1 79 ? 2.093 4.633 -26.137 1.00 88.81 79 LYS A C 1
ATOM 618 O O . LYS A 1 79 ? 2.279 5.767 -25.711 1.00 88.81 79 LYS A O 1
ATOM 623 N N . LYS A 1 80 ? 2.705 4.134 -27.214 1.00 90.94 80 LYS A N 1
ATOM 624 C CA . LYS A 1 80 ? 3.717 4.863 -27.989 1.00 90.94 80 LYS A CA 1
ATOM 625 C C . LYS A 1 80 ? 3.156 6.155 -28.593 1.00 90.94 80 LYS A C 1
ATOM 627 O O . LYS A 1 80 ? 3.803 7.193 -28.523 1.00 90.94 80 LYS A O 1
ATOM 632 N N . GLU A 1 81 ? 1.929 6.113 -29.113 1.00 88.44 81 GLU A N 1
ATOM 633 C CA . GLU A 1 81 ? 1.228 7.303 -29.617 1.00 88.44 81 GLU A CA 1
ATOM 634 C C . GLU A 1 81 ? 0.962 8.335 -28.514 1.00 88.44 81 GLU A C 1
ATOM 636 O O . GLU A 1 81 ? 1.246 9.515 -28.699 1.00 88.44 81 GLU A O 1
ATOM 641 N N . ARG A 1 82 ? 0.489 7.906 -27.335 1.00 86.25 82 ARG A N 1
ATOM 642 C CA . ARG A 1 82 ? 0.276 8.813 -26.193 1.00 86.25 82 ARG A CA 1
ATOM 643 C C . ARG A 1 82 ? 1.569 9.451 -25.699 1.00 86.25 82 ARG A C 1
ATOM 645 O O . ARG A 1 82 ? 1.569 10.624 -25.348 1.00 86.25 82 ARG A O 1
ATOM 652 N N . GLU A 1 83 ? 2.660 8.694 -25.655 1.00 86.50 83 GLU A N 1
ATOM 653 C CA . GLU A 1 83 ? 3.972 9.228 -25.279 1.00 86.50 83 GLU A CA 1
ATOM 654 C C . GLU A 1 83 ? 4.461 10.268 -26.296 1.00 86.50 83 GLU A C 1
ATOM 656 O O . GLU A 1 83 ? 4.949 11.326 -25.897 1.00 86.50 83 GLU A O 1
ATOM 661 N N . GLN A 1 84 ? 4.249 10.034 -27.596 1.00 87.38 84 GLN A N 1
ATOM 662 C CA . GLN A 1 84 ? 4.540 11.025 -28.637 1.00 87.38 84 GLN A CA 1
ATOM 663 C C . GLN A 1 84 ? 3.653 12.273 -28.542 1.00 87.38 84 GLN A C 1
ATOM 665 O O . GLN A 1 84 ? 4.151 13.384 -28.724 1.00 87.38 84 GLN A O 1
ATOM 670 N N . GLU A 1 85 ? 2.359 12.127 -28.250 1.00 87.69 85 GLU A N 1
ATOM 671 C CA . GLU A 1 85 ? 1.455 13.265 -28.041 1.00 87.69 85 GLU A CA 1
ATOM 672 C C . GLU A 1 85 ? 1.898 14.118 -26.847 1.00 87.69 85 GLU A C 1
ATOM 674 O O . GLU A 1 85 ? 1.985 15.339 -26.973 1.00 87.69 85 GLU A O 1
ATOM 679 N N . VAL A 1 86 ? 2.268 13.489 -25.728 1.00 85.56 86 VAL A N 1
ATOM 680 C CA . VAL A 1 86 ? 2.779 14.189 -24.539 1.00 85.56 86 VAL A CA 1
ATOM 681 C C . VAL A 1 86 ? 4.090 14.920 -24.845 1.00 85.56 86 VAL A C 1
ATOM 683 O O . VAL A 1 86 ? 4.247 16.071 -24.442 1.00 85.56 86 VAL A O 1
ATOM 686 N N . GLN A 1 87 ? 5.008 14.311 -25.604 1.00 82.06 87 GLN A N 1
ATOM 687 C CA . GLN A 1 87 ? 6.242 14.980 -26.037 1.00 82.06 87 GLN A CA 1
ATOM 688 C C . GLN A 1 87 ? 5.958 16.181 -26.952 1.00 82.06 87 GLN A C 1
ATOM 690 O O . GLN A 1 87 ? 6.548 17.248 -26.772 1.00 82.06 87 GLN A O 1
ATOM 695 N N . ARG A 1 88 ? 5.015 16.055 -27.896 1.00 83.25 88 ARG A N 1
ATOM 696 C CA . ARG A 1 88 ? 4.589 17.167 -28.764 1.00 83.25 88 ARG A CA 1
ATOM 697 C C . ARG A 1 88 ? 3.917 18.289 -27.974 1.00 83.25 88 ARG A C 1
ATOM 699 O O . ARG A 1 88 ? 4.117 19.458 -28.292 1.00 83.25 88 ARG A O 1
ATOM 706 N N . GLU A 1 89 ? 3.127 17.961 -26.955 1.00 80.38 89 GLU A N 1
ATOM 707 C CA . GLU A 1 89 ? 2.464 18.954 -26.109 1.00 80.38 89 GLU A CA 1
ATOM 708 C C . GLU A 1 89 ? 3.460 19.693 -25.200 1.00 80.38 89 GLU A C 1
ATOM 710 O O . GLU A 1 89 ? 3.360 20.910 -25.044 1.00 80.38 89 GLU A O 1
ATOM 715 N N . GLN A 1 90 ? 4.473 18.995 -24.675 1.00 75.56 90 GLN A N 1
ATOM 716 C CA . GLN A 1 90 ? 5.563 19.607 -23.906 1.00 75.56 90 GLN A CA 1
ATOM 717 C C . GLN A 1 90 ? 6.423 20.546 -24.765 1.00 75.56 90 GLN A C 1
ATOM 719 O O . GLN A 1 90 ? 6.762 21.638 -24.316 1.00 75.56 90 GLN A O 1
ATOM 724 N N . GLN A 1 91 ? 6.694 20.193 -26.026 1.00 70.56 91 GLN A N 1
ATOM 725 C CA . GLN A 1 91 ? 7.416 21.073 -26.958 1.00 70.56 91 GLN A CA 1
ATOM 726 C C . GLN A 1 91 ? 6.609 22.316 -27.368 1.00 70.56 91 GLN A C 1
ATOM 728 O O . GLN A 1 91 ? 7.194 23.356 -27.659 1.00 70.56 91 GLN A O 1
ATOM 733 N N . LYS A 1 92 ? 5.270 22.247 -27.363 1.00 70.62 92 LYS A N 1
ATOM 734 C CA . LYS A 1 92 ? 4.395 23.393 -27.678 1.00 70.62 92 LYS A CA 1
ATOM 735 C C . LYS A 1 92 ? 4.190 24.362 -26.507 1.00 70.62 92 LYS A C 1
ATOM 737 O O . LYS A 1 92 ? 3.775 25.492 -26.744 1.00 70.62 92 LYS A O 1
ATOM 742 N N . LYS A 1 93 ? 4.462 23.943 -25.266 1.00 64.62 93 LYS A N 1
ATOM 743 C CA . LYS A 1 93 ? 4.291 24.766 -24.051 1.00 64.62 93 LYS A CA 1
ATOM 744 C C . LYS A 1 93 ? 5.576 25.448 -23.565 1.00 64.62 93 LYS A C 1
ATOM 746 O O . LYS A 1 93 ? 5.514 26.193 -22.591 1.00 64.62 93 LYS A O 1
ATOM 751 N N . ALA A 1 94 ? 6.713 25.253 -24.233 1.00 50.09 94 ALA A N 1
ATOM 752 C CA . ALA A 1 94 ? 7.919 26.026 -23.954 1.00 50.09 94 ALA A CA 1
ATOM 753 C C . ALA A 1 94 ? 7.866 27.373 -24.710 1.00 50.09 94 ALA A C 1
ATOM 755 O O . ALA A 1 94 ? 7.867 27.371 -25.946 1.00 50.09 94 ALA A O 1
ATOM 756 N N . PRO A 1 95 ? 7.810 28.531 -24.023 1.00 48.06 95 PRO A N 1
ATOM 757 C CA . PRO A 1 95 ? 7.965 29.815 -24.692 1.00 48.06 95 PRO A CA 1
ATOM 758 C C . PRO A 1 95 ? 9.364 29.882 -25.316 1.00 48.06 95 PRO A C 1
ATOM 760 O O . PRO A 1 95 ? 10.356 29.542 -24.672 1.00 48.06 95 PRO A O 1
ATOM 763 N N . LYS A 1 96 ? 9.445 30.323 -26.579 1.00 56.06 96 LYS A N 1
ATOM 764 C CA . LYS A 1 96 ? 10.705 30.667 -27.257 1.00 56.06 96 LYS A CA 1
ATOM 765 C C . LYS A 1 96 ? 11.369 31.834 -26.516 1.00 56.06 96 LYS A C 1
ATOM 767 O O . LYS A 1 96 ? 11.193 32.992 -26.886 1.00 56.06 96 LYS A O 1
ATOM 772 N N . ALA A 1 97 ? 12.103 31.526 -25.453 1.00 44.81 97 ALA A N 1
ATOM 773 C CA . ALA A 1 97 ? 12.999 32.453 -24.786 1.00 44.81 97 ALA A CA 1
ATOM 774 C C . ALA A 1 97 ? 14.304 32.559 -25.586 1.00 44.81 97 ALA A C 1
ATOM 776 O O . ALA A 1 97 ? 14.794 31.598 -26.179 1.00 44.81 97 ALA A O 1
ATOM 777 N N . ARG A 1 98 ? 14.801 33.788 -25.662 1.00 49.50 98 ARG A N 1
ATOM 778 C CA . ARG A 1 98 ? 15.913 34.231 -26.495 1.00 49.50 98 ARG A CA 1
ATOM 779 C C . ARG A 1 98 ? 17.251 33.639 -26.027 1.00 49.50 98 ARG A C 1
ATOM 781 O O . ARG A 1 98 ? 17.437 33.364 -24.849 1.00 49.50 98 ARG A O 1
ATOM 788 N N . LYS A 1 99 ? 18.169 33.513 -26.994 1.00 54.84 99 LYS A N 1
ATOM 789 C CA . LYS A 1 99 ? 19.640 33.508 -26.873 1.00 54.84 99 LYS A CA 1
ATOM 790 C C . LYS A 1 99 ? 20.175 34.018 -25.520 1.00 54.84 99 LYS A C 1
ATOM 792 O O . LYS A 1 99 ? 19.988 35.195 -25.223 1.00 54.84 99 LYS A O 1
ATOM 797 N N . ASN A 1 100 ? 20.889 33.157 -24.788 1.00 44.72 100 ASN A N 1
ATOM 798 C CA . ASN A 1 100 ? 22.274 33.329 -24.299 1.00 44.72 100 ASN A CA 1
ATOM 799 C C . ASN A 1 100 ? 22.564 32.393 -23.107 1.00 44.72 100 ASN A C 1
ATOM 801 O O . ASN A 1 100 ? 21.712 32.222 -22.243 1.00 44.72 100 ASN A O 1
ATOM 805 N N . GLY A 1 101 ? 23.791 31.861 -23.045 1.00 45.09 101 GLY A N 1
ATOM 806 C CA . GLY A 1 101 ? 24.413 31.405 -21.793 1.00 45.09 101 GLY A CA 1
ATOM 807 C C . GLY A 1 101 ? 24.477 29.893 -21.563 1.00 45.09 101 GLY A C 1
ATOM 808 O O . GLY A 1 101 ? 23.643 29.327 -20.871 1.00 45.09 101 GLY A O 1
ATOM 809 N N . GLU A 1 102 ? 25.485 29.260 -22.163 1.00 52.09 102 GLU A N 1
ATOM 810 C CA . GLU A 1 102 ? 26.366 28.239 -21.565 1.00 52.09 102 GLU A CA 1
ATOM 811 C C . GLU A 1 102 ? 25.884 27.511 -20.287 1.00 52.09 102 GLU A C 1
A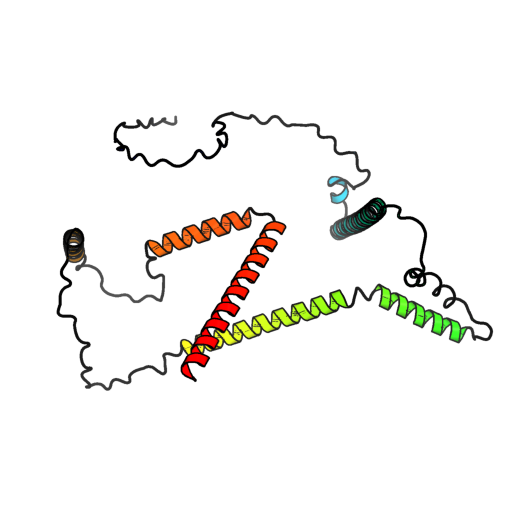TOM 813 O O . GLU A 1 102 ? 26.167 27.946 -19.177 1.00 52.09 102 GLU A O 1
ATOM 818 N N . ASN A 1 103 ? 25.206 26.364 -20.446 1.00 48.44 103 ASN A N 1
ATOM 819 C CA . ASN A 1 103 ? 25.394 25.129 -19.649 1.00 48.44 103 ASN A CA 1
ATOM 820 C C . ASN A 1 103 ? 24.316 24.078 -19.978 1.00 48.44 103 ASN A C 1
ATOM 822 O O . ASN A 1 103 ? 23.503 23.684 -19.146 1.00 48.44 103 ASN A O 1
ATOM 826 N N . ALA A 1 104 ? 24.298 23.595 -21.219 1.00 43.69 104 ALA A N 1
ATOM 827 C CA . ALA A 1 104 ? 23.466 22.455 -21.604 1.00 43.69 104 ALA A CA 1
ATOM 828 C C . ALA A 1 104 ? 24.290 21.502 -22.471 1.00 43.69 104 ALA A C 1
ATOM 830 O O . ALA A 1 104 ? 24.280 21.566 -23.698 1.00 43.69 104 ALA A O 1
ATOM 831 N N . GLY A 1 105 ? 25.058 20.638 -21.811 1.00 47.00 105 GLY A N 1
ATOM 832 C CA . GLY A 1 105 ? 26.001 19.746 -22.471 1.00 47.00 105 GLY A CA 1
ATOM 833 C C . GLY A 1 105 ? 26.102 18.374 -21.820 1.00 47.00 105 GLY A C 1
ATOM 834 O O . GLY A 1 105 ? 27.216 17.946 -21.547 1.00 47.00 105 GLY A O 1
ATOM 835 N N . SER A 1 106 ? 24.994 17.661 -21.574 1.00 48.59 106 SER A N 1
ATOM 836 C CA . SER A 1 106 ? 25.110 16.271 -21.091 1.00 48.59 106 SER A CA 1
ATOM 837 C C . SER A 1 106 ? 23.961 15.294 -21.387 1.00 48.59 106 SER A C 1
ATOM 839 O O . SER A 1 106 ? 23.953 14.229 -20.788 1.00 48.59 106 SER A O 1
ATOM 841 N N . GLU A 1 107 ? 23.057 15.534 -22.349 1.00 50.09 107 GLU A N 1
ATOM 842 C CA . GLU A 1 107 ? 22.054 14.496 -22.712 1.00 50.09 107 GLU A CA 1
ATOM 843 C C . GLU A 1 107 ? 22.005 14.098 -24.201 1.00 50.09 107 GLU A C 1
ATOM 845 O O . GLU A 1 107 ? 21.384 13.102 -24.556 1.00 50.09 107 GLU A O 1
ATOM 850 N N . ALA A 1 108 ? 22.763 14.758 -25.085 1.00 46.16 108 ALA A N 1
ATOM 851 C CA . ALA A 1 108 ? 22.832 14.396 -26.512 1.00 46.16 108 ALA A CA 1
ATOM 852 C C . ALA A 1 108 ? 24.056 13.530 -26.906 1.00 46.16 108 ALA A C 1
ATOM 854 O O . ALA A 1 108 ? 24.270 13.263 -28.089 1.00 46.16 108 ALA A O 1
ATOM 855 N N . LYS A 1 109 ? 24.876 13.073 -25.943 1.00 48.09 109 LYS A N 1
ATOM 856 C CA . LYS A 1 109 ? 26.110 12.292 -26.203 1.00 48.09 109 LYS A CA 1
ATOM 857 C C . LYS A 1 109 ? 25.965 10.765 -26.082 1.00 48.09 109 LYS A C 1
ATOM 859 O O . LYS A 1 109 ? 26.949 10.061 -26.274 1.00 48.09 109 LYS A O 1
ATOM 864 N N . ALA A 1 110 ? 24.773 10.221 -25.828 1.00 49.41 110 ALA A N 1
ATOM 865 C CA . ALA A 1 110 ? 24.596 8.763 -25.727 1.00 49.41 110 ALA A CA 1
ATOM 866 C C . ALA A 1 110 ? 24.464 8.053 -27.095 1.00 49.41 110 ALA A C 1
ATOM 868 O O . ALA A 1 110 ? 24.773 6.872 -27.212 1.00 49.41 110 ALA A O 1
ATOM 869 N N . GLY A 1 111 ? 24.049 8.761 -28.154 1.00 49.84 111 GLY A N 1
ATOM 870 C CA . GLY A 1 111 ? 23.765 8.138 -29.457 1.00 49.84 111 GLY A CA 1
ATOM 871 C C . GLY A 1 111 ? 24.956 8.002 -30.415 1.00 49.84 111 GLY A C 1
ATOM 872 O O . GLY A 1 111 ? 24.940 7.131 -31.277 1.00 49.84 111 GLY A O 1
ATOM 873 N N . LYS A 1 112 ? 25.995 8.841 -30.289 1.00 52.41 112 LYS A N 1
ATOM 874 C CA . LYS A 1 112 ? 27.116 8.894 -31.256 1.00 52.41 112 LYS A CA 1
ATOM 875 C C . LYS A 1 112 ? 28.365 8.108 -30.846 1.00 52.41 112 LYS A C 1
ATOM 877 O O . LYS A 1 112 ? 29.192 7.815 -31.700 1.00 52.41 112 LYS A O 1
ATOM 882 N N . ASN A 1 113 ? 28.493 7.717 -29.578 1.00 55.00 113 ASN A N 1
ATOM 883 C CA . ASN A 1 113 ? 29.688 7.011 -29.099 1.00 55.00 113 ASN A CA 1
ATOM 884 C C . ASN A 1 113 ? 29.621 5.489 -29.320 1.00 55.00 113 ASN A C 1
ATOM 886 O O . ASN A 1 113 ? 30.657 4.834 -29.356 1.00 55.00 113 ASN A O 1
ATOM 890 N N . ASN A 1 114 ? 28.424 4.924 -29.522 1.00 58.94 114 ASN A N 1
ATOM 891 C CA . ASN A 1 114 ? 28.246 3.473 -29.656 1.00 58.94 114 ASN A CA 1
ATOM 892 C C . ASN A 1 114 ? 28.542 2.941 -31.071 1.00 58.94 114 ASN A C 1
ATOM 894 O O . ASN A 1 114 ? 28.760 1.750 -31.263 1.00 58.94 114 ASN A O 1
ATOM 898 N N . THR A 1 115 ? 28.567 3.815 -32.080 1.00 61.84 115 THR A N 1
ATOM 899 C CA . THR A 1 115 ? 28.892 3.422 -33.460 1.00 61.84 115 THR A CA 1
ATOM 900 C C . THR A 1 115 ? 30.393 3.273 -33.692 1.00 61.84 115 THR A C 1
ATOM 902 O O . THR A 1 115 ? 30.790 2.633 -34.660 1.00 61.84 115 THR A O 1
ATOM 905 N N . ASN A 1 116 ? 31.233 3.866 -32.835 1.00 66.75 116 ASN A N 1
ATOM 906 C CA . ASN A 1 116 ? 32.691 3.784 -32.967 1.00 66.75 116 ASN A CA 1
ATOM 907 C C . ASN A 1 116 ? 33.270 2.526 -32.295 1.00 66.75 116 ASN A C 1
ATOM 909 O O . ASN A 1 116 ? 34.298 2.006 -32.705 1.00 66.75 116 ASN A O 1
ATOM 913 N N . THR A 1 117 ? 32.579 2.000 -31.288 1.00 66.50 117 THR A N 1
ATOM 914 C CA . THR A 1 117 ? 32.936 0.768 -30.569 1.00 66.50 117 THR A CA 1
ATOM 915 C C . THR A 1 117 ? 32.557 -0.505 -31.332 1.00 66.50 117 THR A C 1
ATOM 917 O O . THR A 1 117 ? 33.176 -1.543 -31.134 1.00 66.50 117 THR A O 1
ATOM 920 N N . MET A 1 118 ? 31.620 -0.401 -32.278 1.00 76.62 118 MET A N 1
ATOM 921 C CA . MET A 1 118 ? 31.205 -1.486 -33.178 1.00 76.62 118 MET A CA 1
ATOM 922 C C . MET A 1 118 ? 32.079 -1.606 -34.440 1.00 76.62 118 MET A C 1
ATOM 924 O O . MET A 1 118 ? 31.761 -2.397 -35.319 1.00 76.62 118 MET A O 1
ATOM 928 N N . LYS A 1 119 ? 33.145 -0.805 -34.580 1.00 88.94 119 LYS A N 1
ATOM 929 C CA . LYS A 1 119 ? 34.098 -0.896 -35.698 1.00 88.94 119 LYS A CA 1
ATOM 930 C C . LYS A 1 119 ? 35.397 -1.546 -35.229 1.00 88.94 119 LYS A C 1
ATOM 932 O O . LYS A 1 119 ? 35.851 -1.285 -34.112 1.00 88.94 119 LYS A O 1
ATOM 937 N N . MET A 1 120 ? 35.992 -2.370 -36.089 1.00 91.75 120 MET A N 1
ATOM 938 C CA . MET A 1 120 ? 37.302 -2.975 -35.840 1.00 91.75 120 MET A CA 1
ATOM 939 C C . MET A 1 120 ? 38.364 -1.876 -35.719 1.00 91.75 120 MET A C 1
ATOM 941 O O . MET A 1 120 ? 38.397 -0.950 -36.532 1.00 91.75 120 MET A O 1
ATOM 945 N N . GLN A 1 121 ? 39.178 -1.941 -34.670 1.00 91.44 121 GLN A N 1
ATOM 946 C CA . GLN A 1 121 ? 40.248 -0.983 -34.414 1.00 91.44 121 GLN A CA 1
ATOM 947 C C . GLN A 1 121 ? 41.494 -1.330 -35.234 1.00 91.44 121 GLN A C 1
ATOM 949 O O . GLN A 1 121 ? 41.723 -2.480 -35.608 1.00 91.44 121 GLN A O 1
ATOM 954 N N . VAL A 1 122 ? 42.309 -0.319 -35.535 1.00 94.31 122 VAL A N 1
ATOM 955 C CA . VAL A 1 122 ? 43.579 -0.525 -36.242 1.00 94.31 122 VAL A CA 1
ATOM 956 C C . VAL A 1 122 ? 44.514 -1.325 -35.328 1.00 94.31 122 VAL A C 1
ATOM 958 O O . VAL A 1 122 ? 44.794 -0.886 -34.217 1.00 94.31 122 VAL A O 1
ATOM 961 N N . GLY A 1 123 ? 44.966 -2.498 -35.784 1.00 94.44 123 GLY A N 1
ATOM 962 C CA . GLY A 1 123 ? 45.845 -3.400 -35.022 1.00 94.44 123 GLY A CA 1
ATOM 963 C C . GLY A 1 123 ? 45.134 -4.479 -34.192 1.00 94.44 123 GLY A C 1
ATOM 964 O O . GLY A 1 123 ? 45.803 -5.287 -33.560 1.00 94.44 123 GLY A O 1
ATOM 965 N N . GLU A 1 124 ? 43.801 -4.526 -34.208 1.00 93.25 124 GLU A N 1
ATOM 966 C CA . GLU A 1 124 ? 43.008 -5.561 -33.533 1.00 93.25 124 GLU A CA 1
ATOM 967 C C . GLU A 1 124 ? 42.921 -6.847 -34.374 1.00 93.25 124 GLU A C 1
ATOM 969 O O . GLU A 1 124 ? 42.681 -6.807 -35.584 1.00 93.25 124 GLU A O 1
ATOM 974 N N . SER A 1 125 ? 43.055 -8.006 -33.723 1.00 97.06 125 SER A N 1
ATOM 975 C CA . SER A 1 125 ? 42.763 -9.300 -34.348 1.00 97.06 125 SER A CA 1
ATOM 976 C C . SER A 1 125 ? 41.256 -9.496 -34.528 1.00 97.06 125 SER A C 1
ATOM 978 O O . SER A 1 125 ? 40.459 -9.161 -33.650 1.00 97.06 125 SER A O 1
ATOM 980 N N . TYR A 1 126 ? 40.839 -10.152 -35.615 1.00 94.75 126 TYR A N 1
ATOM 981 C CA . TYR A 1 126 ? 39.426 -10.470 -35.863 1.00 94.75 126 TYR A CA 1
ATOM 982 C C . TYR A 1 126 ? 38.750 -11.205 -34.686 1.00 94.75 126 TYR A C 1
ATOM 984 O O . TYR A 1 126 ? 37.576 -10.978 -34.380 1.00 94.75 126 TYR A O 1
ATOM 992 N N . ASN A 1 127 ? 39.495 -12.061 -33.979 1.00 96.12 127 ASN A N 1
ATOM 993 C CA . ASN A 1 127 ? 38.974 -12.791 -32.822 1.00 96.12 127 ASN A CA 1
ATOM 994 C C . ASN A 1 127 ? 38.707 -11.875 -31.619 1.00 96.12 127 ASN A C 1
ATOM 996 O O . ASN A 1 127 ? 37.721 -12.071 -30.903 1.00 96.12 127 ASN A O 1
ATOM 1000 N N . GLU A 1 128 ? 39.559 -10.876 -31.400 1.00 95.06 128 GLU A N 1
ATOM 1001 C CA . GLU A 1 128 ? 39.384 -9.873 -30.346 1.00 95.06 128 GLU A CA 1
ATOM 1002 C C . GLU A 1 128 ? 38.200 -8.962 -30.664 1.00 95.06 128 GLU A C 1
ATOM 1004 O O . GLU A 1 128 ? 37.337 -8.768 -29.802 1.00 95.06 128 GLU A O 1
ATOM 1009 N N . TYR A 1 129 ? 38.065 -8.563 -31.931 1.00 95.12 129 TYR A N 1
ATOM 1010 C CA . TYR A 1 129 ? 36.902 -7.833 -32.432 1.00 95.12 129 TYR A CA 1
ATOM 1011 C C . TYR A 1 129 ? 35.601 -8.594 -32.208 1.00 95.12 129 TYR A C 1
ATOM 1013 O O . TYR A 1 129 ? 34.657 -8.056 -31.628 1.00 95.12 129 TYR A O 1
ATOM 1021 N N . SER A 1 130 ? 35.553 -9.878 -32.570 1.00 94.50 130 SER A N 1
ATOM 1022 C CA . SER A 1 130 ? 34.367 -10.710 -32.348 1.00 94.50 130 SER A CA 1
ATOM 1023 C C . SER A 1 130 ? 34.013 -10.833 -30.860 1.00 94.50 130 SER A C 1
ATOM 1025 O O . SER A 1 130 ? 32.835 -10.779 -30.492 1.00 94.50 130 SER A O 1
ATOM 1027 N N . ARG A 1 131 ? 35.014 -10.970 -29.977 1.00 95.25 131 ARG A N 1
ATOM 1028 C CA . ARG A 1 131 ? 34.794 -11.018 -28.522 1.00 95.25 131 ARG A CA 1
ATOM 1029 C C . ARG A 1 131 ? 34.250 -9.692 -27.997 1.00 95.25 131 ARG A C 1
ATOM 1031 O O . ARG A 1 131 ? 33.249 -9.711 -27.280 1.00 95.25 131 ARG A O 1
ATOM 1038 N N . ARG A 1 132 ? 34.853 -8.567 -28.387 1.00 93.81 132 ARG A N 1
ATOM 1039 C CA . ARG A 1 132 ? 34.429 -7.211 -28.006 1.00 93.81 132 ARG A CA 1
ATOM 1040 C C . ARG A 1 132 ? 33.009 -6.904 -28.482 1.00 93.81 132 ARG A C 1
ATOM 1042 O O . ARG A 1 132 ? 32.182 -6.425 -27.710 1.00 93.81 132 ARG A O 1
ATOM 1049 N N . LEU A 1 133 ? 32.689 -7.273 -29.719 1.00 93.25 133 LEU A N 1
ATOM 1050 C CA . LEU A 1 133 ? 31.354 -7.108 -30.285 1.00 93.25 133 LEU A CA 1
ATOM 1051 C C . LEU A 1 133 ? 30.303 -7.888 -29.480 1.00 93.25 133 LEU A C 1
ATOM 1053 O O . LEU A 1 133 ? 29.248 -7.352 -29.135 1.00 93.25 133 LEU A O 1
ATOM 1057 N N . LYS A 1 134 ? 30.596 -9.146 -29.122 1.00 93.88 134 LYS A N 1
ATOM 1058 C CA . LYS A 1 134 ? 29.702 -9.985 -28.305 1.00 93.88 134 LYS A CA 1
ATOM 1059 C C . LYS A 1 134 ? 29.504 -9.428 -26.896 1.00 93.88 134 LYS A C 1
ATOM 1061 O O . LYS A 1 134 ? 28.368 -9.402 -26.418 1.00 93.88 134 LYS A O 1
ATOM 1066 N N . THR A 1 135 ? 30.569 -8.988 -26.223 1.00 92.62 135 THR A N 1
ATOM 1067 C CA . THR A 1 135 ? 30.460 -8.428 -24.865 1.00 92.62 135 THR A CA 1
ATOM 1068 C C . THR A 1 135 ? 29.656 -7.136 -24.868 1.00 92.62 135 THR A C 1
ATOM 1070 O O . THR A 1 135 ? 28.753 -6.984 -24.046 1.00 92.62 135 THR A O 1
ATOM 1073 N N . GLN A 1 136 ? 29.900 -6.257 -25.836 1.00 89.44 136 GLN A N 1
ATOM 1074 C CA . GLN A 1 136 ? 29.191 -4.991 -25.956 1.00 89.44 136 GLN A CA 1
ATOM 1075 C C . GLN A 1 136 ? 27.718 -5.187 -26.342 1.00 89.44 136 GLN A C 1
ATOM 1077 O O . GLN A 1 136 ? 26.838 -4.541 -25.777 1.00 89.44 136 GLN A O 1
ATOM 1082 N N . THR A 1 137 ? 27.416 -6.132 -27.236 1.00 89.12 137 THR A N 1
ATOM 1083 C CA . THR A 1 137 ? 26.027 -6.471 -27.596 1.00 89.12 137 THR A CA 1
ATOM 1084 C C . THR A 1 137 ? 25.275 -7.034 -26.390 1.00 89.12 137 THR A C 1
ATOM 1086 O O . THR A 1 137 ? 24.128 -6.667 -26.146 1.00 89.12 137 THR A O 1
ATOM 1089 N N . ARG A 1 138 ? 25.930 -7.877 -25.579 1.00 89.00 138 ARG A N 1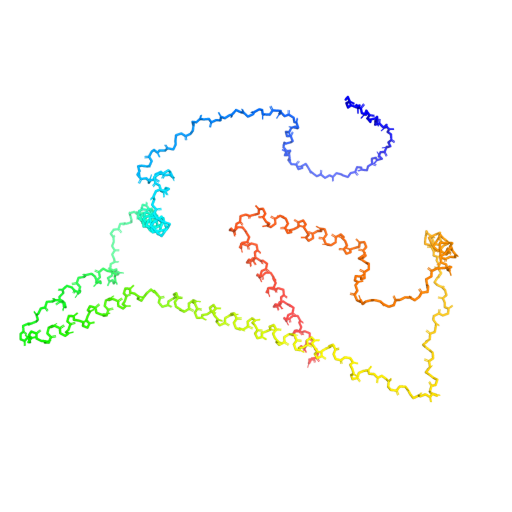
ATOM 1090 C CA . ARG A 1 138 ? 25.359 -8.380 -24.323 1.00 89.00 138 ARG A CA 1
ATOM 1091 C C . ARG A 1 138 ? 25.136 -7.257 -23.306 1.00 89.00 138 ARG A C 1
ATOM 1093 O O . ARG A 1 138 ? 24.109 -7.274 -22.639 1.00 89.00 138 ARG A O 1
ATOM 1100 N N . GLN A 1 139 ? 26.050 -6.293 -23.189 1.00 86.44 139 GLN A N 1
ATOM 1101 C CA . GLN A 1 139 ? 25.869 -5.125 -22.318 1.00 86.44 139 GLN A CA 1
ATOM 1102 C C . GLN A 1 139 ? 24.678 -4.275 -22.760 1.00 86.44 139 GLN A C 1
ATOM 1104 O O . GLN A 1 139 ? 23.801 -4.025 -21.949 1.00 86.44 139 GLN A O 1
ATOM 1109 N N . ILE A 1 140 ? 24.563 -3.952 -24.052 1.00 85.00 140 ILE A N 1
ATOM 1110 C CA . ILE A 1 140 ? 23.419 -3.199 -24.587 1.00 85.00 140 ILE A CA 1
ATOM 1111 C C . ILE A 1 140 ? 22.109 -3.953 -24.340 1.00 85.00 140 ILE A C 1
ATOM 1113 O O . ILE A 1 140 ? 21.136 -3.357 -23.892 1.00 85.00 140 ILE A O 1
ATOM 1117 N N . LEU A 1 141 ? 22.076 -5.268 -24.579 1.00 83.44 141 LEU A N 1
ATOM 1118 C CA . LEU A 1 141 ? 20.901 -6.087 -24.277 1.00 83.44 141 LEU A CA 1
ATOM 1119 C C . LEU A 1 141 ? 20.576 -6.094 -22.782 1.00 83.44 141 LEU A C 1
ATOM 1121 O O . LEU A 1 141 ? 19.402 -6.058 -22.435 1.00 83.44 141 LEU A O 1
ATOM 1125 N N . ASN A 1 142 ? 21.575 -6.110 -21.901 1.00 82.06 142 ASN A N 1
ATOM 1126 C CA . ASN A 1 142 ? 21.376 -6.032 -20.455 1.00 82.06 142 ASN A CA 1
ATOM 1127 C C . ASN A 1 142 ? 20.950 -4.637 -19.987 1.00 82.06 142 ASN A C 1
ATOM 1129 O O . ASN A 1 142 ? 20.187 -4.550 -19.035 1.00 82.06 142 ASN A O 1
ATOM 1133 N N . ASP A 1 143 ? 21.384 -3.568 -20.647 1.00 79.50 143 ASP A N 1
ATOM 1134 C CA . ASP A 1 143 ? 20.967 -2.196 -20.349 1.00 79.50 143 ASP A CA 1
ATOM 1135 C C . ASP A 1 143 ? 19.546 -1.933 -20.871 1.00 79.50 143 ASP A C 1
ATOM 1137 O O . ASP A 1 143 ? 18.741 -1.279 -20.211 1.00 79.50 143 ASP A O 1
ATOM 1141 N N . MET A 1 144 ? 19.198 -2.513 -22.026 1.00 73.12 144 MET A N 1
ATOM 1142 C CA . MET A 1 144 ? 17.851 -2.469 -22.604 1.00 73.12 144 MET A CA 1
ATOM 1143 C C . MET A 1 144 ? 16.857 -3.361 -21.846 1.00 73.12 144 MET A C 1
ATOM 1145 O O . MET A 1 144 ? 15.731 -2.935 -21.588 1.00 73.12 144 MET A O 1
ATOM 1149 N N . ASN A 1 145 ? 17.258 -4.581 -21.468 1.00 71.00 145 ASN A N 1
ATOM 1150 C CA . ASN A 1 145 ? 16.464 -5.488 -20.625 1.00 71.00 145 ASN A CA 1
ATOM 1151 C C . ASN A 1 145 ? 16.573 -5.161 -19.138 1.00 71.00 145 ASN A C 1
ATOM 1153 O O . ASN A 1 145 ? 15.786 -5.674 -18.338 1.00 71.00 145 ASN A O 1
ATOM 1157 N N . GLY A 1 146 ? 17.505 -4.290 -18.766 1.00 63.44 146 GLY A N 1
ATOM 1158 C CA . GLY A 1 146 ? 17.568 -3.584 -17.499 1.00 63.44 146 GLY A CA 1
ATOM 1159 C C . GLY A 1 146 ? 16.420 -2.592 -17.415 1.00 63.44 146 GLY A C 1
ATOM 1160 O O . GLY A 1 146 ? 16.626 -1.402 -17.198 1.00 63.44 146 GLY A O 1
ATOM 1161 N N . GLU A 1 147 ? 15.191 -3.082 -17.604 1.00 54.12 147 GLU A N 1
ATOM 1162 C CA . GLU A 1 147 ? 13.966 -2.421 -17.212 1.00 54.12 147 GLU A CA 1
ATOM 1163 C C . GLU A 1 147 ? 14.194 -1.846 -15.821 1.00 54.12 147 GLU A C 1
ATOM 1165 O O . GLU A 1 147 ? 14.263 -2.604 -14.856 1.00 54.12 147 GLU A O 1
ATOM 1170 N N . SER A 1 148 ? 14.383 -0.523 -15.795 1.00 59.81 148 SER A N 1
ATOM 1171 C CA . SER A 1 148 ? 14.804 0.318 -14.677 1.00 59.81 148 SER A CA 1
ATOM 1172 C C . SER A 1 148 ? 14.969 -0.439 -13.364 1.00 59.81 148 SER A C 1
ATOM 1174 O O . SER A 1 148 ? 13.982 -0.914 -12.815 1.00 59.81 148 SER A O 1
ATOM 1176 N N . GLN A 1 149 ? 16.175 -0.492 -12.795 1.00 63.53 149 GLN A N 1
ATOM 1177 C CA . GLN A 1 149 ? 16.405 -0.977 -11.421 1.00 63.53 149 GLN A CA 1
ATOM 1178 C C . GLN A 1 149 ? 15.278 -0.551 -10.450 1.00 63.53 149 GLN A C 1
ATOM 1180 O O . GLN A 1 149 ? 14.795 -1.353 -9.660 1.00 63.53 149 GLN A O 1
ATOM 1185 N N . ALA A 1 150 ? 14.697 0.638 -10.653 1.00 68.12 150 ALA A N 1
ATOM 1186 C CA . ALA A 1 150 ? 13.448 1.102 -10.048 1.00 68.12 150 ALA A CA 1
ATOM 1187 C C . ALA A 1 150 ? 12.248 0.115 -10.060 1.00 68.12 150 ALA A C 1
ATOM 1189 O O . ALA A 1 150 ? 11.558 -0.001 -9.049 1.00 68.12 150 ALA A O 1
ATOM 1190 N N . LYS A 1 151 ? 11.933 -0.587 -11.158 1.00 74.56 151 LYS A N 1
ATOM 1191 C CA . LYS A 1 151 ? 10.891 -1.633 -11.226 1.00 74.56 151 LYS A CA 1
ATOM 1192 C C . LYS A 1 151 ? 11.259 -2.858 -10.385 1.00 74.56 151 LYS A C 1
ATOM 1194 O O . LYS A 1 151 ? 10.392 -3.376 -9.672 1.00 74.56 151 LYS A O 1
ATOM 1199 N N . VAL A 1 152 ? 12.513 -3.309 -10.441 1.00 78.19 152 VAL A N 1
ATOM 1200 C CA . VAL A 1 152 ? 13.010 -4.445 -9.644 1.00 78.19 152 VAL A CA 1
ATOM 1201 C C . VAL A 1 152 ? 12.988 -4.096 -8.155 1.00 78.19 152 VAL A C 1
ATOM 1203 O O . VAL A 1 152 ? 12.398 -4.829 -7.358 1.00 78.19 152 VAL A O 1
ATOM 1206 N N . ASP A 1 153 ? 13.496 -2.921 -7.793 1.00 81.19 153 ASP A N 1
ATOM 1207 C CA . ASP A 1 153 ? 13.464 -2.366 -6.443 1.00 81.19 153 ASP A CA 1
ATOM 1208 C C . ASP A 1 153 ? 12.036 -2.179 -5.942 1.00 81.19 153 ASP A C 1
ATOM 1210 O O . ASP A 1 153 ? 11.713 -2.544 -4.809 1.00 81.19 153 ASP A O 1
ATOM 1214 N N . ARG A 1 154 ? 11.128 -1.686 -6.791 1.00 82.62 154 ARG A N 1
ATOM 1215 C CA . ARG A 1 154 ? 9.703 -1.570 -6.460 1.00 82.62 154 ARG A CA 1
ATOM 1216 C C . ARG A 1 154 ? 9.087 -2.934 -6.162 1.00 82.62 154 ARG A C 1
ATOM 1218 O O . ARG A 1 154 ? 8.335 -3.054 -5.194 1.00 82.62 154 ARG A O 1
ATOM 1225 N N . LYS A 1 155 ? 9.410 -3.967 -6.946 1.00 88.19 155 LYS A N 1
ATOM 1226 C CA . LYS A 1 155 ? 8.936 -5.341 -6.714 1.00 88.19 155 LYS A CA 1
ATOM 1227 C C . LYS A 1 155 ? 9.532 -5.932 -5.432 1.00 88.19 155 LYS A C 1
ATOM 1229 O O . LYS A 1 155 ? 8.804 -6.576 -4.677 1.00 88.19 155 LYS A O 1
ATOM 1234 N N . LYS A 1 156 ? 10.812 -5.673 -5.146 1.00 93.06 156 LYS A N 1
ATOM 1235 C CA . LYS A 1 156 ? 11.495 -6.089 -3.910 1.00 93.06 156 LYS A CA 1
ATOM 1236 C C . LYS A 1 156 ? 10.867 -5.438 -2.674 1.00 93.06 156 LYS A C 1
ATOM 1238 O O . LYS A 1 156 ? 10.475 -6.152 -1.754 1.00 93.06 156 LYS A O 1
ATOM 1243 N N . ARG A 1 157 ? 10.658 -4.117 -2.695 1.00 91.38 157 ARG A N 1
ATOM 1244 C CA . ARG A 1 157 ? 9.968 -3.364 -1.628 1.00 91.38 157 ARG A CA 1
ATOM 1245 C C . ARG A 1 157 ? 8.531 -3.844 -1.425 1.00 91.38 157 ARG A C 1
ATOM 1247 O O . ARG A 1 157 ? 8.087 -3.992 -0.293 1.00 91.38 157 ARG A O 1
ATOM 1254 N N . TRP A 1 158 ? 7.806 -4.134 -2.508 1.00 94.50 158 TRP A N 1
ATOM 1255 C CA . TRP A 1 158 ? 6.443 -4.664 -2.419 1.00 94.50 158 TRP A CA 1
ATOM 1256 C C . TRP A 1 158 ? 6.398 -6.049 -1.757 1.00 94.50 158 TRP A C 1
ATOM 1258 O O . TRP A 1 158 ? 5.566 -6.275 -0.883 1.00 94.50 158 TRP A O 1
ATOM 1268 N N . ARG A 1 159 ? 7.324 -6.952 -2.110 1.00 93.06 159 ARG A N 1
ATOM 1269 C CA . ARG A 1 159 ? 7.446 -8.265 -1.456 1.00 93.06 159 ARG A CA 1
ATOM 1270 C C . ARG A 1 159 ? 7.810 -8.142 0.024 1.00 93.06 159 ARG A C 1
ATOM 1272 O O . ARG A 1 159 ? 7.191 -8.816 0.837 1.00 93.06 159 ARG A O 1
ATOM 1279 N N . ALA A 1 160 ? 8.757 -7.269 0.373 1.00 93.94 160 ALA A N 1
ATOM 1280 C CA . ALA A 1 160 ? 9.129 -7.013 1.767 1.00 93.94 160 ALA A CA 1
ATOM 1281 C C . ALA A 1 160 ? 7.927 -6.511 2.585 1.00 93.94 160 ALA A C 1
ATOM 1283 O O . ALA A 1 160 ? 7.615 -7.074 3.628 1.00 93.94 160 ALA A O 1
ATOM 1284 N N . LYS A 1 161 ? 7.167 -5.551 2.041 1.00 95.94 161 LYS A N 1
ATOM 1285 C CA . LYS A 1 161 ? 5.949 -5.024 2.673 1.00 95.94 161 LYS A CA 1
ATOM 1286 C C . LYS A 1 161 ? 4.863 -6.088 2.879 1.00 95.94 161 LYS A C 1
ATOM 1288 O O . LYS A 1 161 ? 4.091 -6.007 3.831 1.00 95.94 161 LYS A O 1
ATOM 1293 N N . MET A 1 162 ? 4.761 -7.068 1.979 1.00 95.31 162 MET A N 1
ATOM 1294 C CA . MET A 1 162 ? 3.814 -8.176 2.135 1.00 95.31 162 MET A CA 1
ATOM 1295 C C . MET A 1 162 ? 4.235 -9.134 3.253 1.00 95.31 162 MET A C 1
ATOM 1297 O O . MET A 1 162 ? 3.376 -9.504 4.048 1.00 95.31 162 MET A O 1
ATOM 1301 N N . LYS A 1 163 ? 5.532 -9.457 3.358 1.00 96.19 163 LYS A N 1
ATOM 1302 C CA . LYS A 1 163 ? 6.076 -10.277 4.454 1.00 96.19 163 LYS A CA 1
ATOM 1303 C C . LYS A 1 163 ? 5.905 -9.601 5.814 1.00 96.19 163 LYS A C 1
ATOM 1305 O O . LYS A 1 163 ? 5.343 -10.199 6.717 1.00 96.19 163 LYS A O 1
ATOM 1310 N N . GLU A 1 164 ? 6.257 -8.322 5.920 1.00 94.94 164 GLU A N 1
ATOM 1311 C CA . GLU A 1 164 ? 6.081 -7.540 7.154 1.00 94.94 164 GLU A CA 1
ATOM 1312 C C . GLU A 1 164 ? 4.608 -7.505 7.598 1.00 94.94 164 GLU A C 1
ATOM 1314 O O . GLU A 1 164 ? 4.280 -7.642 8.774 1.00 94.94 164 GLU A O 1
ATOM 1319 N N . LYS A 1 165 ? 3.675 -7.365 6.646 1.00 95.31 165 LYS A N 1
ATOM 1320 C CA . LYS A 1 165 ? 2.238 -7.397 6.945 1.00 95.31 165 LYS A CA 1
ATOM 1321 C C . LYS A 1 165 ? 1.782 -8.766 7.453 1.00 95.31 165 LYS A C 1
ATOM 1323 O O . LYS A 1 165 ? 0.846 -8.826 8.247 1.00 95.31 165 LYS A O 1
ATOM 1328 N N . GLU A 1 166 ? 2.374 -9.842 6.957 1.00 95.69 166 GLU A N 1
ATOM 1329 C CA . GLU A 1 166 ? 2.084 -11.206 7.389 1.00 95.69 166 GLU A CA 1
ATOM 1330 C C . GLU A 1 166 ? 2.644 -11.476 8.788 1.00 95.69 166 GLU A C 1
ATOM 1332 O O . GLU A 1 166 ? 1.896 -11.905 9.664 1.00 95.69 166 GLU A O 1
ATOM 1337 N N . GLU A 1 167 ? 3.896 -11.101 9.040 1.00 95.44 167 GLU A N 1
ATOM 1338 C CA . GLU A 1 167 ? 4.526 -11.181 10.361 1.00 95.44 167 GLU A CA 1
ATOM 1339 C C . GLU A 1 167 ? 3.765 -10.353 11.395 1.00 95.44 167 GLU A C 1
ATOM 1341 O O . GLU A 1 167 ? 3.446 -10.851 12.469 1.00 95.44 167 GLU A O 1
ATOM 1346 N N . ARG A 1 168 ? 3.349 -9.132 11.045 1.00 93.50 168 ARG A N 1
ATOM 1347 C CA . ARG A 1 168 ? 2.532 -8.291 11.926 1.00 93.50 168 ARG A CA 1
ATOM 1348 C C . ARG A 1 168 ? 1.175 -8.914 12.247 1.00 93.50 168 ARG A C 1
ATOM 1350 O O . ARG A 1 168 ? 0.680 -8.762 13.359 1.00 93.50 168 ARG A O 1
ATOM 1357 N N . LYS A 1 169 ? 0.540 -9.586 11.282 1.00 95.50 169 LYS A N 1
ATOM 1358 C CA . LYS A 1 169 ? -0.710 -10.316 11.537 1.00 95.50 169 LYS A CA 1
ATOM 1359 C C . LYS A 1 169 ? -0.474 -11.508 12.455 1.00 95.50 169 LYS A C 1
ATOM 1361 O O . LYS A 1 169 ? -1.296 -11.739 13.330 1.00 95.50 169 LYS A O 1
ATOM 1366 N N . LYS A 1 170 ? 0.622 -12.241 12.251 1.00 95.81 170 LYS A N 1
ATOM 1367 C CA . LYS A 1 170 ? 0.992 -13.392 13.075 1.00 95.81 170 LYS A CA 1
ATOM 1368 C C . LYS A 1 170 ? 1.316 -12.969 14.508 1.00 95.81 170 LYS A C 1
ATOM 1370 O O . LYS A 1 170 ? 0.821 -13.594 15.434 1.00 95.81 170 LYS A O 1
ATOM 1375 N N . LEU A 1 171 ? 2.071 -11.884 14.678 1.00 93.75 171 LEU A N 1
ATOM 1376 C CA . LEU A 1 171 ? 2.378 -11.309 15.986 1.00 93.75 171 LEU A CA 1
ATOM 1377 C C . LEU A 1 171 ? 1.103 -10.859 16.695 1.00 93.75 171 LEU A C 1
ATOM 1379 O O . LEU A 1 171 ? 0.875 -11.249 17.827 1.00 93.75 171 LEU A O 1
ATOM 1383 N N . LYS A 1 172 ? 0.220 -10.136 15.996 1.00 93.88 172 LYS A N 1
ATOM 1384 C CA . LYS A 1 172 ? -1.058 -9.726 16.577 1.00 93.88 172 LYS A CA 1
ATOM 1385 C C . LYS A 1 172 ? -1.936 -10.922 16.964 1.00 93.88 172 LYS A C 1
ATOM 1387 O O . LYS A 1 172 ? -2.552 -10.899 18.013 1.00 93.88 172 LYS A O 1
ATOM 1392 N N . ALA A 1 173 ? -2.004 -11.957 16.128 1.00 92.56 173 ALA A N 1
ATOM 1393 C CA . ALA A 1 173 ? -2.767 -13.161 16.453 1.00 92.56 173 ALA A CA 1
ATOM 1394 C C . ALA A 1 173 ? -2.199 -13.888 17.680 1.00 92.56 173 ALA A C 1
ATOM 1396 O O . ALA A 1 173 ? -2.966 -14.444 18.456 1.00 92.56 173 ALA A O 1
ATOM 1397 N N . ARG A 1 174 ? -0.874 -13.853 17.856 1.00 91.31 174 ARG A N 1
ATOM 1398 C CA . ARG A 1 174 ? -0.203 -14.375 19.045 1.00 91.31 174 ARG A CA 1
ATOM 1399 C C . ARG A 1 174 ? -0.508 -13.529 20.284 1.00 91.31 174 ARG A C 1
ATOM 1401 O O . ARG A 1 174 ? -0.877 -14.101 21.294 1.00 91.31 174 ARG A O 1
ATOM 1408 N N . GLU A 1 175 ? -0.424 -12.203 20.194 1.00 89.19 175 GLU A N 1
ATOM 1409 C CA . GLU A 1 175 ? -0.805 -11.294 21.288 1.00 89.19 175 GLU A CA 1
ATOM 1410 C C . GLU A 1 175 ? -2.284 -11.456 21.669 1.00 89.19 175 GLU A C 1
ATOM 1412 O O . GLU A 1 175 ? -2.615 -11.498 22.846 1.00 89.19 175 GLU A O 1
ATOM 1417 N N . ASP A 1 176 ? -3.178 -11.580 20.681 1.00 86.69 176 ASP A N 1
ATOM 1418 C CA . ASP A 1 176 ? -4.604 -11.811 20.918 1.00 86.69 176 ASP A CA 1
ATOM 1419 C C . ASP A 1 176 ? -4.829 -13.191 21.576 1.00 86.69 176 ASP A C 1
ATOM 1421 O O . ASP A 1 176 ? -5.697 -13.304 22.434 1.00 86.69 176 ASP A O 1
ATOM 1425 N N . GLN A 1 177 ? -4.053 -14.227 21.216 1.00 85.50 177 GLN A N 1
ATOM 1426 C CA . GLN A 1 177 ? -4.084 -15.537 21.888 1.00 85.50 177 GLN A CA 1
ATOM 1427 C C . GLN A 1 177 ? -3.576 -15.459 23.328 1.00 85.50 177 GLN A C 1
ATOM 1429 O O . GLN A 1 177 ? -4.260 -15.946 24.215 1.00 85.50 177 GLN A O 1
ATOM 1434 N N . GLU A 1 178 ? -2.435 -14.813 23.565 1.00 84.81 178 GLU A N 1
ATOM 1435 C CA . GLU A 1 178 ? -1.877 -14.612 24.909 1.00 84.81 178 GLU A CA 1
ATOM 1436 C C . GLU A 1 178 ? -2.822 -13.765 25.786 1.00 84.81 178 GLU A C 1
ATOM 1438 O O . GLU A 1 178 ? -2.953 -14.012 26.978 1.00 84.81 178 GLU A O 1
ATOM 1443 N N . ALA A 1 179 ? -3.550 -12.803 25.207 1.00 80.19 179 ALA A N 1
ATOM 1444 C CA . ALA A 1 179 ? -4.558 -12.009 25.918 1.00 80.19 179 ALA A CA 1
ATOM 1445 C C . ALA A 1 179 ? -5.887 -12.749 26.161 1.00 80.19 179 ALA A C 1
ATOM 1447 O O . ALA A 1 179 ? -6.678 -12.324 27.004 1.00 80.19 179 ALA A O 1
ATOM 1448 N N . LEU A 1 180 ? -6.170 -13.802 25.390 1.00 72.25 180 LEU A N 1
ATOM 1449 C CA . LEU A 1 180 ? -7.346 -14.665 25.539 1.00 72.25 180 LEU A CA 1
ATOM 1450 C C . LEU A 1 180 ? -7.065 -15.891 26.412 1.00 72.25 180 LEU A C 1
ATOM 1452 O O . LEU A 1 180 ? -8.001 -16.649 26.672 1.00 72.25 180 LEU A O 1
ATOM 1456 N N . ASP A 1 181 ? -5.822 -16.082 26.856 1.00 73.25 181 ASP A N 1
ATOM 1457 C CA . ASP A 1 181 ? -5.421 -17.161 27.751 1.00 73.25 181 ASP A CA 1
ATOM 1458 C C . ASP A 1 181 ? -5.919 -16.851 29.176 1.00 73.25 181 ASP A C 1
ATOM 1460 O O . ASP A 1 181 ? -5.195 -16.427 30.071 1.00 73.25 181 ASP A O 1
ATOM 1464 N N . PHE A 1 182 ? -7.235 -16.979 29.360 1.00 69.81 182 PHE A N 1
ATOM 1465 C CA . PHE A 1 182 ? -7.909 -16.909 30.658 1.00 69.81 182 PHE A CA 1
ATOM 1466 C C . PHE A 1 182 ? -7.810 -18.235 31.426 1.00 69.81 182 PHE A C 1
ATOM 1468 O O . PHE A 1 182 ? -8.365 -18.338 32.519 1.00 69.81 182 PHE A O 1
ATOM 1475 N N . ASP A 1 183 ? -7.128 -19.243 30.876 1.00 69.44 183 ASP A N 1
ATOM 1476 C CA . ASP A 1 183 ? -6.976 -20.553 31.513 1.00 69.44 183 ASP A CA 1
ATOM 1477 C C . ASP A 1 183 ? -6.122 -20.481 32.790 1.00 69.44 183 ASP A C 1
ATOM 1479 O O . ASP A 1 183 ? -6.394 -21.212 33.743 1.00 69.44 183 ASP A O 1
ATOM 1483 N N . ASP A 1 184 ? -5.189 -19.526 32.884 1.00 70.69 184 ASP A N 1
ATOM 1484 C CA . ASP A 1 184 ? -4.450 -19.239 34.125 1.00 70.69 184 ASP A CA 1
ATOM 1485 C C . ASP A 1 184 ? -5.295 -18.482 35.171 1.00 70.69 184 ASP A C 1
ATOM 1487 O O . ASP A 1 184 ? -4.936 -18.438 36.347 1.00 70.69 184 ASP A O 1
ATOM 1491 N N . LEU A 1 185 ? -6.440 -17.907 34.778 1.00 71.81 185 LEU A N 1
ATOM 1492 C CA . LEU A 1 185 ? -7.347 -17.155 35.654 1.00 71.81 185 LEU A CA 1
ATOM 1493 C C . LEU A 1 185 ? -8.536 -18.013 36.118 1.00 71.81 185 LEU A C 1
ATOM 1495 O O . LEU A 1 185 ? -9.674 -17.546 36.194 1.00 71.81 185 LEU A O 1
ATOM 1499 N N . GLN A 1 186 ? -8.288 -19.290 36.398 1.00 77.00 186 GLN A N 1
ATOM 1500 C CA . GLN A 1 186 ? -9.260 -20.154 37.058 1.00 77.00 186 GLN A CA 1
ATOM 1501 C C . GLN A 1 186 ? -9.034 -20.113 38.568 1.00 77.00 186 GLN A C 1
ATOM 1503 O O . GLN A 1 186 ? -8.072 -20.688 39.081 1.00 77.00 186 GLN A O 1
ATOM 1508 N N . ASP A 1 187 ? -9.954 -19.471 39.291 1.00 79.94 187 ASP A N 1
ATOM 1509 C CA . ASP A 1 187 ? -10.033 -19.609 40.742 1.00 79.94 187 ASP A CA 1
ATOM 1510 C C . ASP A 1 187 ? -10.302 -21.081 41.065 1.00 79.94 187 ASP A C 1
ATOM 1512 O O . ASP A 1 187 ? -11.383 -21.620 40.812 1.00 79.94 187 ASP A O 1
ATOM 1516 N N . ARG A 1 188 ? -9.292 -21.764 41.609 1.00 81.00 188 ARG A N 1
ATOM 1517 C CA . ARG A 1 188 ? -9.440 -23.126 42.127 1.00 81.00 188 ARG A CA 1
ATOM 1518 C C . ARG A 1 188 ? -10.200 -23.069 43.448 1.00 81.00 188 ARG A C 1
ATOM 1520 O O . ARG A 1 188 ? -9.602 -23.176 44.514 1.00 81.00 188 ARG A O 1
ATOM 1527 N N . VAL A 1 189 ? -11.515 -22.894 43.368 1.00 78.50 189 VAL A N 1
ATOM 1528 C CA . VAL A 1 189 ? -12.393 -22.917 44.541 1.00 78.50 189 VAL A CA 1
ATOM 1529 C C . VAL A 1 189 ? -12.461 -24.351 45.061 1.00 78.50 189 VAL A C 1
ATOM 1531 O O . VAL A 1 189 ? -12.878 -25.264 44.343 1.00 78.50 189 VAL A O 1
ATOM 1534 N N . GLN A 1 190 ? -12.016 -24.576 46.297 1.00 86.19 190 GLN A N 1
ATOM 1535 C CA . GLN A 1 190 ? -12.107 -25.898 46.911 1.00 86.19 190 GLN A CA 1
ATOM 1536 C C . GLN A 1 190 ? -13.547 -26.171 47.360 1.00 86.19 190 GLN A C 1
ATOM 1538 O O . GLN A 1 190 ? -14.256 -25.284 47.837 1.00 86.19 190 GLN A O 1
ATOM 1543 N N . PHE A 1 191 ? -13.993 -27.419 47.208 1.00 68.25 191 PHE A N 1
ATOM 1544 C CA . PHE A 1 191 ? -15.326 -27.845 47.630 1.00 68.25 191 PHE A CA 1
ATOM 1545 C C . PHE A 1 191 ? -15.462 -27.658 49.151 1.00 68.25 191 PHE A C 1
ATOM 1547 O O . PHE A 1 191 ? -14.819 -28.364 49.922 1.00 68.25 191 PHE A O 1
ATOM 1554 N N . GLY A 1 192 ? -16.272 -26.684 49.574 1.00 81.56 192 GLY A N 1
ATOM 1555 C CA . GLY A 1 192 ? -16.457 -26.316 50.985 1.00 81.56 192 GLY A CA 1
ATOM 1556 C C . GLY A 1 192 ? -16.122 -24.858 51.313 1.00 81.56 192 GLY A C 1
ATOM 1557 O O . GLY A 1 192 ? -16.514 -24.380 52.375 1.00 81.56 192 GLY A O 1
ATOM 1558 N N . GLU A 1 193 ? -15.468 -24.128 50.406 1.00 79.69 193 GLU A N 1
ATOM 1559 C CA . GLU A 1 193 ? -15.255 -22.688 50.555 1.00 79.69 193 GLU A CA 1
ATOM 1560 C C . GLU A 1 193 ? -16.525 -21.919 50.153 1.00 79.69 193 GLU A C 1
ATOM 1562 O O . GLU A 1 193 ? -16.937 -21.898 48.991 1.00 79.69 193 GLU A O 1
ATOM 1567 N N . VAL A 1 194 ? -17.190 -21.300 51.133 1.00 76.44 194 VAL A N 1
ATOM 1568 C CA . VAL A 1 194 ? -18.335 -20.414 50.886 1.00 76.44 194 VAL A CA 1
ATOM 1569 C C . VAL A 1 194 ? -17.788 -19.082 50.383 1.00 76.44 194 VAL A C 1
ATOM 1571 O O . VAL A 1 194 ? -17.388 -18.225 51.169 1.00 76.44 194 VAL A O 1
ATOM 1574 N N . VAL A 1 195 ? -17.758 -18.917 49.061 1.00 77.25 195 VAL A N 1
ATOM 1575 C CA . VAL A 1 195 ? -17.349 -17.663 48.419 1.00 77.25 195 VAL A CA 1
ATOM 1576 C C . VAL A 1 195 ? -18.239 -16.533 48.929 1.00 77.25 195 VAL A C 1
ATOM 1578 O O . VAL A 1 195 ? -19.470 -16.632 48.921 1.00 77.25 195 VAL A O 1
ATOM 1581 N N . GLN A 1 196 ? -17.612 -15.452 49.389 1.00 81.25 196 GLN A N 1
ATOM 1582 C CA . GLN A 1 196 ? -18.321 -14.295 49.911 1.00 81.25 196 GLN A CA 1
ATOM 1583 C C . GLN A 1 196 ? -19.225 -13.725 48.813 1.00 81.25 196 GLN A C 1
ATOM 1585 O O . GLN A 1 196 ? -18.754 -13.294 47.759 1.00 81.25 196 GLN A O 1
ATOM 1590 N N . GLN A 1 197 ? -20.541 -13.775 49.046 1.00 80.44 197 GLN A N 1
ATOM 1591 C CA . GLN A 1 197 ? -21.527 -13.316 48.076 1.00 80.44 197 GLN A CA 1
ATOM 1592 C C . GLN A 1 197 ? -21.218 -11.856 47.710 1.00 80.44 197 GLN A C 1
ATOM 1594 O O . GLN A 1 197 ? -21.057 -11.030 48.616 1.00 80.44 197 GLN A O 1
ATOM 1599 N N . PRO A 1 198 ? -21.135 -11.510 46.411 1.00 82.50 198 PRO A N 1
ATOM 1600 C CA . PRO A 1 198 ? -20.875 -10.138 46.011 1.00 82.50 198 PRO A CA 1
ATOM 1601 C C . PRO A 1 198 ? -21.938 -9.214 46.622 1.00 82.50 198 PRO A C 1
ATOM 1603 O O . PRO A 1 198 ? -23.110 -9.603 46.702 1.00 82.50 198 PRO A O 1
ATOM 1606 N N . PRO A 1 199 ? -21.556 -7.999 47.058 1.00 86.56 199 PRO A N 1
ATOM 1607 C CA . PRO A 1 199 ? -22.469 -7.084 47.721 1.00 86.56 199 PRO A CA 1
ATOM 1608 C C . PRO A 1 199 ? -23.666 -6.817 46.813 1.00 86.56 199 PRO A C 1
ATOM 1610 O O . PRO A 1 199 ? -23.539 -6.303 45.699 1.00 86.56 199 PRO A O 1
ATOM 1613 N N . THR A 1 200 ? -24.846 -7.202 47.287 1.00 83.25 200 THR A N 1
ATOM 1614 C CA . THR A 1 200 ? -26.078 -6.963 46.550 1.00 83.25 200 THR A CA 1
ATOM 1615 C C . THR A 1 200 ? -26.461 -5.499 46.717 1.00 83.25 200 THR A C 1
ATOM 1617 O O . THR A 1 200 ? -26.510 -4.963 47.824 1.00 83.25 200 THR A O 1
ATOM 1620 N N . LEU A 1 201 ? -26.717 -4.817 45.600 1.00 75.00 201 LEU A N 1
ATOM 1621 C CA . LEU A 1 201 ? -27.283 -3.472 45.624 1.00 75.00 201 LEU A CA 1
ATOM 1622 C C . LEU A 1 201 ? -28.728 -3.576 46.131 1.00 75.00 201 LEU A C 1
ATOM 1624 O O . LEU A 1 201 ? -29.654 -3.825 45.364 1.00 75.00 201 LEU A O 1
ATOM 1628 N N . THR A 1 202 ? -28.911 -3.403 47.439 1.00 78.56 202 THR A N 1
ATOM 1629 C CA . THR A 1 202 ? -30.215 -3.443 48.123 1.00 78.56 202 THR A CA 1
ATOM 1630 C C . THR A 1 202 ? -31.100 -2.241 47.788 1.00 78.56 202 THR A C 1
ATOM 1632 O O . THR A 1 202 ? -32.310 -2.265 48.015 1.00 78.56 202 THR A O 1
ATOM 1635 N N . VAL A 1 203 ? -30.523 -1.184 47.210 1.00 80.06 203 VAL A N 1
ATOM 1636 C CA . VAL A 1 203 ? -31.255 0.027 46.843 1.00 80.06 203 VAL A CA 1
ATOM 1637 C C . VAL A 1 203 ? -31.898 -0.157 45.474 1.00 80.06 203 VAL A C 1
ATOM 1639 O O . VAL A 1 203 ? -31.253 -0.026 44.432 1.00 80.06 203 VAL A O 1
ATOM 1642 N N . ALA A 1 204 ? -33.205 -0.414 45.475 1.00 73.56 204 ALA A N 1
ATOM 1643 C CA . ALA A 1 204 ? -34.001 -0.362 44.259 1.00 73.56 204 ALA A CA 1
ATOM 1644 C C . ALA A 1 204 ? -33.887 1.046 43.633 1.00 73.56 204 ALA A C 1
ATOM 1646 O O . ALA A 1 204 ? -34.150 2.044 44.316 1.00 73.56 204 ALA A O 1
ATOM 1647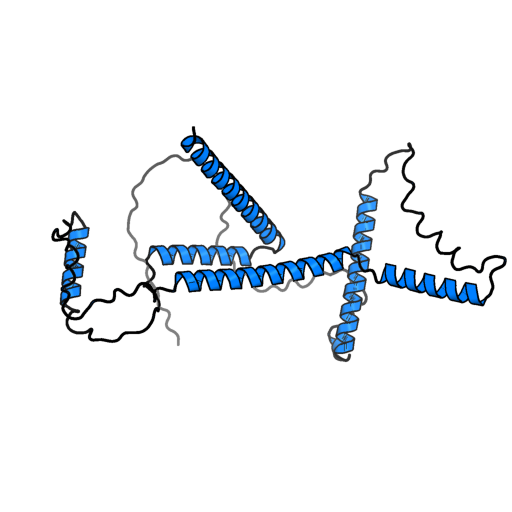 N N . PRO A 1 205 ? -33.504 1.168 42.348 1.00 73.81 205 PRO A N 1
ATOM 1648 C CA . PRO A 1 205 ? -33.354 2.469 41.713 1.00 73.81 205 PRO A CA 1
ATOM 1649 C C . PRO A 1 205 ? -34.697 3.211 41.721 1.00 73.81 205 PRO A C 1
ATOM 1651 O O . PRO A 1 205 ? -35.701 2.736 41.184 1.00 73.81 205 PRO A O 1
ATOM 1654 N N . LYS A 1 206 ? -34.721 4.392 42.347 1.00 77.62 206 LYS A N 1
ATOM 1655 C CA . LYS A 1 206 ? -35.922 5.224 42.486 1.00 77.62 206 LYS A CA 1
ATOM 1656 C C . LYS A 1 206 ? -36.306 5.789 41.115 1.00 77.62 206 LYS A C 1
ATOM 1658 O O . LYS A 1 206 ? -35.709 6.752 40.639 1.00 77.62 206 LYS A O 1
ATOM 1663 N N . ALA A 1 207 ? -37.292 5.176 40.463 1.00 70.69 207 ALA A N 1
ATOM 1664 C CA . ALA A 1 207 ? -37.758 5.603 39.148 1.00 70.69 207 ALA A CA 1
ATOM 1665 C C . ALA A 1 207 ? -38.421 6.990 39.233 1.00 70.69 207 ALA A C 1
ATOM 1667 O O . ALA A 1 207 ? -39.444 7.157 39.893 1.00 70.69 207 ALA A O 1
ATOM 1668 N N . ARG A 1 208 ? -37.850 7.996 38.558 1.00 67.00 208 ARG A N 1
ATOM 1669 C CA . ARG A 1 208 ? -38.453 9.331 38.411 1.00 67.00 208 ARG A CA 1
ATOM 1670 C C . ARG A 1 208 ? -39.046 9.499 37.007 1.00 67.00 208 ARG A C 1
ATOM 1672 O O . ARG A 1 208 ? -38.419 9.145 36.010 1.00 67.00 208 ARG A O 1
ATOM 1679 N N . GLY A 1 209 ? -40.252 10.064 36.926 1.00 74.81 209 GLY A N 1
ATOM 1680 C CA . GLY A 1 209 ? -40.904 10.455 35.669 1.00 74.81 209 GLY A CA 1
ATOM 1681 C C . GLY A 1 209 ? -41.342 9.285 34.774 1.00 74.81 209 GLY A C 1
ATOM 1682 O O . GLY A 1 209 ? -41.768 8.236 35.254 1.00 74.81 209 GLY A O 1
ATOM 1683 N N . LYS A 1 210 ? -41.230 9.460 33.448 1.00 69.38 210 LYS A N 1
ATOM 1684 C CA . LYS A 1 210 ? -41.688 8.495 32.421 1.00 69.38 210 LYS A CA 1
ATOM 1685 C C . LYS A 1 210 ? -41.029 7.105 32.527 1.00 69.38 210 LYS A C 1
ATOM 1687 O O . LYS A 1 210 ? -41.570 6.133 32.006 1.00 69.38 210 LYS A O 1
ATOM 1692 N N . ALA A 1 211 ? -39.906 6.994 33.241 1.00 65.94 211 ALA A N 1
ATOM 1693 C CA . ALA A 1 211 ? -39.233 5.727 33.521 1.00 65.94 211 ALA A CA 1
ATOM 1694 C C . ALA A 1 211 ? -40.042 4.805 34.457 1.00 65.94 211 ALA A C 1
ATOM 1696 O O . ALA A 1 211 ? -39.960 3.587 34.321 1.00 65.94 211 ALA A O 1
ATOM 1697 N N . ALA A 1 212 ? -40.874 5.351 35.356 1.00 69.12 212 ALA A N 1
ATOM 1698 C CA . ALA A 1 212 ? -41.714 4.551 36.255 1.00 69.12 212 ALA A CA 1
ATOM 1699 C C . ALA A 1 212 ? -42.818 3.793 35.496 1.00 69.12 212 ALA A C 1
ATOM 1701 O O . ALA A 1 212 ? -43.065 2.618 35.763 1.00 69.12 212 ALA A O 1
ATOM 1702 N N . GLN A 1 213 ? -43.420 4.430 34.484 1.00 70.25 213 GLN A N 1
ATOM 1703 C CA . GLN A 1 213 ? -44.421 3.793 33.619 1.00 70.25 213 GLN A CA 1
ATOM 1704 C C . GLN A 1 213 ? -43.805 2.678 32.759 1.00 70.25 213 GLN A C 1
ATOM 1706 O O . GLN A 1 213 ? -44.420 1.632 32.568 1.00 70.25 213 GLN A O 1
ATOM 1711 N N . GLN A 1 214 ? -42.566 2.860 32.289 1.00 71.19 214 GLN A N 1
ATOM 1712 C CA . GLN A 1 214 ? -41.851 1.833 31.523 1.00 71.19 214 GLN A CA 1
ATOM 1713 C C . GLN A 1 214 ? -41.412 0.650 32.396 1.00 71.19 214 GLN A C 1
ATOM 1715 O O . GLN A 1 214 ? -41.517 -0.494 31.962 1.00 71.19 214 GLN A O 1
ATOM 1720 N N . LEU A 1 215 ? -40.980 0.897 33.637 1.00 68.19 215 LEU A N 1
ATOM 1721 C CA . LEU A 1 215 ? -40.669 -0.160 34.606 1.00 68.19 215 LEU A CA 1
ATOM 1722 C C . LEU A 1 215 ? -41.914 -0.972 34.988 1.00 68.19 215 LEU A C 1
ATOM 1724 O O . LEU A 1 215 ? -41.834 -2.196 35.038 1.00 68.19 21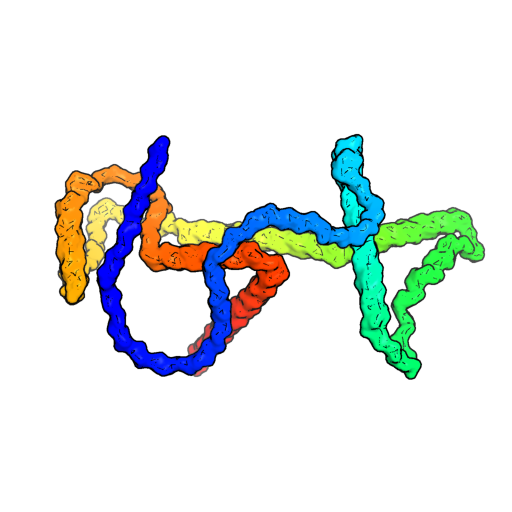5 LEU A O 1
ATOM 1728 N N . ALA A 1 216 ? -43.071 -0.327 35.167 1.00 69.06 216 ALA A N 1
ATOM 1729 C CA . ALA A 1 216 ? -44.340 -1.018 35.402 1.00 69.06 216 ALA A CA 1
ATOM 1730 C C . ALA A 1 216 ? -44.768 -1.870 34.191 1.00 69.06 216 ALA A C 1
ATOM 1732 O O . ALA A 1 216 ? -45.108 -3.043 34.348 1.00 69.06 216 ALA A O 1
ATOM 1733 N N . ALA A 1 217 ? -44.664 -1.324 32.973 1.00 69.69 217 ALA A N 1
ATOM 1734 C CA . ALA A 1 217 ? -44.973 -2.053 31.743 1.00 69.69 217 ALA A CA 1
ATOM 1735 C C . ALA A 1 217 ? -44.023 -3.243 31.504 1.00 69.69 217 ALA A C 1
ATOM 1737 O O . ALA A 1 217 ? -44.455 -4.306 31.059 1.00 69.69 217 ALA A O 1
ATOM 1738 N N . ASN A 1 218 ? -42.736 -3.094 31.826 1.00 69.00 218 ASN A N 1
ATOM 1739 C CA . ASN A 1 218 ? -41.753 -4.169 31.693 1.00 69.00 218 ASN A CA 1
ATOM 1740 C C . ASN A 1 218 ? -41.909 -5.236 32.782 1.00 69.00 218 ASN A C 1
ATOM 1742 O O . ASN A 1 218 ? -41.754 -6.417 32.482 1.00 69.00 218 ASN A O 1
ATOM 1746 N N . LYS A 1 219 ? -42.283 -4.860 34.013 1.00 73.12 219 LYS A N 1
ATOM 1747 C CA . LYS A 1 219 ? -42.573 -5.817 35.093 1.00 73.12 219 LYS A CA 1
ATOM 1748 C C . LYS A 1 219 ? -43.819 -6.654 34.784 1.00 73.12 219 LYS A C 1
ATOM 1750 O O . LYS A 1 219 ? -43.793 -7.865 34.978 1.00 73.12 219 LYS A O 1
ATOM 1755 N N . ALA A 1 220 ? -44.857 -6.046 34.203 1.00 65.94 220 ALA A N 1
ATOM 1756 C CA . ALA A 1 220 ? -46.039 -6.763 33.717 1.00 65.94 220 ALA A CA 1
ATOM 1757 C C . ALA A 1 220 ? -45.712 -7.729 32.558 1.00 65.94 220 ALA A C 1
ATOM 1759 O O . ALA A 1 220 ? -46.234 -8.839 32.508 1.00 65.94 220 ALA A O 1
ATOM 1760 N N . LYS A 1 221 ? -44.793 -7.354 31.654 1.00 63.97 221 LYS A N 1
ATOM 1761 C CA . LYS A 1 221 ? -44.322 -8.236 30.568 1.00 63.97 221 LYS A CA 1
ATOM 1762 C C . LYS A 1 221 ? -43.398 -9.360 31.048 1.00 63.97 221 LYS A C 1
ATOM 1764 O O . LYS A 1 221 ? -43.414 -10.436 30.461 1.00 63.97 221 LYS A O 1
ATOM 1769 N N . ALA A 1 222 ? -42.607 -9.127 32.094 1.00 60.41 222 ALA A N 1
ATOM 1770 C CA . ALA A 1 222 ? -41.737 -10.140 32.691 1.00 60.41 222 ALA A CA 1
ATOM 1771 C C . ALA A 1 222 ? -42.535 -11.194 33.476 1.00 60.41 222 ALA A C 1
ATOM 1773 O O . ALA A 1 222 ? -42.222 -12.377 33.386 1.00 60.41 222 ALA A O 1
ATOM 1774 N N . ALA A 1 223 ? -43.616 -10.794 34.158 1.00 58.81 223 ALA A N 1
ATOM 1775 C CA . ALA A 1 223 ? -44.514 -11.721 34.852 1.00 58.81 223 ALA A CA 1
ATOM 1776 C C . ALA A 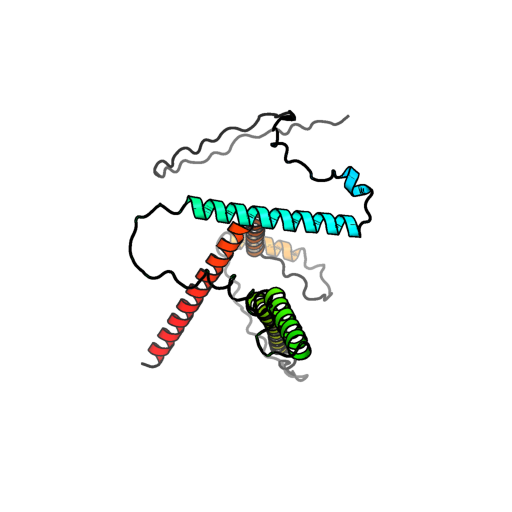1 223 ? -45.252 -12.679 33.893 1.00 58.81 223 ALA A C 1
ATOM 1778 O O . ALA A 1 223 ? -45.528 -13.816 34.256 1.00 58.81 223 ALA A O 1
ATOM 1779 N N . GLY A 1 224 ? -45.503 -12.262 32.645 1.00 55.44 224 GLY A N 1
ATOM 1780 C CA . GLY A 1 224 ? -46.085 -13.124 31.607 1.00 55.44 224 GLY A CA 1
ATOM 1781 C C . GLY A 1 224 ? -45.091 -14.055 30.898 1.00 55.44 224 GLY A C 1
ATOM 1782 O O . GLY A 1 224 ? -45.511 -14.888 30.102 1.00 55.44 224 GLY A O 1
ATOM 1783 N N . LYS A 1 225 ? -43.780 -13.923 31.150 1.00 49.62 225 LYS A N 1
ATOM 1784 C CA . LYS A 1 225 ? -42.720 -14.670 30.444 1.00 49.62 225 LYS A CA 1
ATOM 1785 C C . LYS A 1 225 ? -41.846 -15.519 31.378 1.00 49.62 225 LYS A C 1
ATOM 1787 O O . LYS A 1 225 ? -40.765 -15.944 30.987 1.00 49.62 225 LYS A O 1
ATOM 1792 N N . ALA A 1 226 ? -42.307 -15.767 32.603 1.00 46.44 226 ALA A N 1
ATOM 1793 C CA . ALA A 1 226 ? -41.620 -16.619 33.576 1.00 46.44 226 ALA A CA 1
ATOM 1794 C C . ALA A 1 226 ? -41.993 -18.115 33.461 1.00 46.44 226 ALA A C 1
ATOM 1796 O O . ALA A 1 226 ? -41.489 -18.920 34.232 1.00 46.44 226 ALA A O 1
ATOM 1797 N N . ALA A 1 227 ? -42.840 -18.502 32.497 1.00 48.91 227 ALA A N 1
ATOM 1798 C CA . ALA A 1 227 ? -43.277 -19.891 32.308 1.00 48.91 227 ALA A CA 1
ATOM 1799 C C . ALA A 1 227 ? -42.565 -20.645 31.163 1.00 48.91 227 ALA A C 1
ATOM 1801 O O . ALA A 1 227 ? -42.936 -21.774 30.860 1.00 48.91 227 ALA A O 1
ATOM 1802 N N . SER A 1 228 ? -41.562 -20.061 30.495 1.00 51.16 228 SER A N 1
ATOM 1803 C CA . SER A 1 228 ? -40.890 -20.744 29.377 1.00 51.16 228 SER A CA 1
ATOM 1804 C C . SER A 1 228 ? -39.493 -20.183 29.087 1.00 51.16 228 SER A C 1
ATOM 1806 O O . SER A 1 228 ? -39.342 -19.323 28.216 1.00 51.16 228 SER A O 1
ATOM 1808 N N . ALA A 1 229 ? -38.473 -20.647 29.805 1.00 45.88 229 ALA A N 1
ATOM 1809 C CA . ALA A 1 229 ? -37.083 -20.609 29.338 1.00 45.88 229 ALA A CA 1
ATOM 1810 C C . ALA A 1 229 ? -36.214 -21.504 30.230 1.00 45.88 229 ALA A C 1
ATOM 1812 O O . ALA A 1 229 ? -35.419 -21.017 31.030 1.00 45.88 229 ALA A O 1
ATOM 1813 N N . ASP A 1 230 ? -36.406 -22.813 30.088 1.00 39.09 230 ASP A N 1
ATOM 1814 C CA . ASP A 1 230 ? -35.446 -23.810 30.544 1.00 39.09 230 ASP A CA 1
ATOM 1815 C C . ASP A 1 230 ? -34.405 -24.037 29.427 1.00 39.09 230 ASP A C 1
ATOM 1817 O O . ASP A 1 230 ? -34.753 -24.231 28.263 1.00 39.09 230 ASP A O 1
ATOM 1821 N N . THR A 1 231 ? -33.138 -23.890 29.808 1.00 44.59 231 THR A N 1
ATOM 1822 C CA . THR A 1 231 ? -31.910 -24.491 29.268 1.00 44.59 231 THR A CA 1
ATOM 1823 C C . THR A 1 231 ? -31.761 -24.704 27.753 1.00 44.59 231 THR A C 1
ATOM 1825 O O . THR A 1 231 ? -32.267 -25.664 27.182 1.00 44.59 231 THR A O 1
ATOM 1828 N N . THR A 1 232 ? -30.873 -23.922 27.121 1.00 38.66 232 THR A N 1
ATOM 1829 C CA . THR A 1 232 ? -29.723 -24.486 26.371 1.00 38.66 232 THR A CA 1
ATOM 1830 C C . THR A 1 232 ? -28.687 -23.422 25.994 1.00 38.66 232 THR A C 1
ATOM 1832 O O . THR A 1 232 ? -28.954 -22.445 25.297 1.00 38.66 232 THR A O 1
ATOM 1835 N N . SER A 1 233 ? -27.461 -23.656 26.448 1.00 58.00 233 SER A N 1
ATOM 1836 C CA . SER A 1 233 ? -26.219 -23.006 26.041 1.00 58.00 233 SER A CA 1
ATOM 1837 C C . SER A 1 233 ? -25.931 -23.196 24.544 1.00 58.00 233 SER A C 1
ATOM 1839 O O . SER A 1 233 ? -25.830 -24.326 24.070 1.00 58.00 233 SER A O 1
ATOM 1841 N N . THR A 1 234 ? -25.732 -22.102 23.807 1.00 43.41 234 THR A N 1
ATOM 1842 C CA . THR A 1 234 ? -25.121 -22.091 22.463 1.00 43.41 234 THR A CA 1
ATOM 1843 C C . THR A 1 234 ? -24.230 -20.849 22.292 1.00 43.41 234 THR A C 1
ATOM 1845 O O . THR A 1 234 ? -24.429 -19.842 22.975 1.00 43.41 234 THR A O 1
ATOM 1848 N N . PRO A 1 235 ? -23.184 -20.928 21.451 1.00 48.91 235 PRO A N 1
ATOM 1849 C CA . PRO A 1 235 ? -21.957 -20.149 21.589 1.00 48.91 235 PRO A CA 1
ATOM 1850 C C . PRO A 1 235 ? -22.107 -18.729 21.047 1.00 48.91 235 PRO A C 1
ATOM 1852 O O . PRO A 1 235 ? -22.710 -18.550 19.998 1.00 48.91 235 PRO A O 1
ATOM 1855 N N . ALA A 1 236 ? -21.512 -17.754 21.746 1.00 50.53 236 ALA A N 1
ATOM 1856 C CA . ALA A 1 236 ? -20.944 -16.474 21.277 1.00 50.53 236 ALA A CA 1
ATOM 1857 C C . ALA A 1 236 ? -21.560 -15.761 20.042 1.00 50.53 236 ALA A C 1
ATOM 1859 O O . ALA A 1 236 ? -20.872 -15.019 19.337 1.00 50.53 236 ALA A O 1
ATOM 1860 N N . ALA A 1 237 ? -22.850 -15.932 19.771 1.00 52.78 237 ALA A N 1
ATOM 1861 C CA . ALA A 1 237 ? -23.526 -15.365 18.621 1.00 52.78 237 ALA A CA 1
ATOM 1862 C C . ALA A 1 237 ? -24.315 -14.132 19.057 1.00 52.78 237 ALA A C 1
ATOM 1864 O O . ALA A 1 237 ? -25.300 -14.217 19.782 1.00 52.78 237 ALA A O 1
ATOM 1865 N N . ALA A 1 238 ? -23.850 -12.983 18.567 1.00 59.44 238 ALA A N 1
ATOM 1866 C CA . ALA A 1 238 ? -24.593 -11.736 18.444 1.00 59.44 238 ALA A CA 1
ATOM 1867 C C . ALA A 1 238 ? -25.295 -11.251 19.724 1.00 59.44 238 ALA A C 1
ATOM 1869 O O . ALA A 1 238 ? -26.506 -11.388 19.898 1.00 59.44 238 ALA A O 1
ATOM 1870 N N . ARG A 1 239 ? -24.540 -10.517 20.554 1.00 66.75 239 ARG A N 1
ATOM 1871 C CA . ARG A 1 239 ? -25.146 -9.508 21.432 1.00 66.75 239 ARG A CA 1
ATOM 1872 C C . ARG A 1 239 ? -26.138 -8.670 20.601 1.00 66.75 239 ARG A C 1
ATOM 1874 O O . ARG A 1 239 ? -25.746 -8.199 19.526 1.00 66.75 239 ARG A O 1
ATOM 1881 N N . PRO A 1 240 ? -27.396 -8.492 21.043 1.00 69.56 240 PRO A N 1
ATOM 1882 C CA . PRO A 1 240 ? -28.373 -7.713 20.296 1.00 69.56 240 PRO A CA 1
ATOM 1883 C C . PRO A 1 240 ? -27.840 -6.290 20.136 1.00 69.56 240 PRO A C 1
ATOM 1885 O O . PRO A 1 240 ? -27.532 -5.620 21.122 1.00 69.56 240 PRO A O 1
ATOM 1888 N N . LYS A 1 241 ? -27.675 -5.858 18.880 1.00 73.31 241 LYS A N 1
ATOM 1889 C CA . LYS A 1 241 ? -27.175 -4.520 18.552 1.00 73.31 241 LYS A CA 1
ATOM 1890 C C . LYS A 1 241 ? -28.068 -3.487 19.224 1.00 73.31 241 LYS A C 1
ATOM 1892 O O . LYS A 1 241 ? -29.288 -3.516 19.052 1.00 73.31 241 LYS A O 1
ATOM 1897 N N . THR A 1 242 ? -27.463 -2.583 19.985 1.00 76.75 242 THR A N 1
ATOM 1898 C CA . THR A 1 242 ? -28.213 -1.478 20.574 1.00 76.75 242 THR A CA 1
ATOM 1899 C C . THR A 1 242 ? -28.705 -0.552 19.458 1.00 76.75 242 THR A C 1
ATOM 1901 O O . THR A 1 242 ? -28.140 -0.519 18.363 1.00 76.75 242 THR A O 1
ATOM 1904 N N . LEU A 1 243 ? -29.758 0.228 19.712 1.00 76.31 243 LEU A N 1
ATOM 1905 C CA . LEU A 1 243 ? -30.288 1.202 18.743 1.00 76.31 243 LEU A CA 1
ATOM 1906 C C . LEU A 1 243 ? -29.203 2.175 18.229 1.00 76.31 243 LEU A C 1
ATOM 1908 O O . LEU A 1 243 ? -29.248 2.590 17.072 1.00 76.31 243 LEU A O 1
ATOM 1912 N N . GLY A 1 244 ? -28.198 2.484 19.059 1.00 78.00 244 GLY A N 1
ATOM 1913 C CA . GLY A 1 244 ? -27.039 3.292 18.669 1.00 78.00 244 GLY A CA 1
ATOM 1914 C C . GLY A 1 244 ? -26.081 2.581 17.706 1.00 78.00 244 GLY A C 1
ATOM 1915 O O . GLY A 1 244 ? -25.576 3.207 16.774 1.00 78.00 244 GLY A O 1
ATOM 1916 N N . ASP A 1 245 ? -25.879 1.270 17.866 1.00 77.44 245 ASP A N 1
ATOM 1917 C CA . ASP A 1 245 ? -24.999 0.481 16.992 1.00 77.44 245 ASP A CA 1
ATOM 1918 C C . ASP A 1 245 ? -25.569 0.347 15.578 1.00 77.44 245 ASP A C 1
ATOM 1920 O O . ASP A 1 245 ? -24.826 0.386 14.596 1.00 77.44 245 ASP A O 1
ATOM 1924 N N . VAL A 1 246 ? -26.897 0.240 15.461 1.00 83.38 246 VAL A N 1
ATOM 1925 C CA . VAL A 1 246 ? -27.584 0.172 14.162 1.00 83.38 246 VAL A CA 1
ATOM 1926 C C . VAL A 1 246 ? -27.417 1.489 13.399 1.00 83.38 246 VAL A C 1
ATOM 1928 O O . VAL A 1 246 ? -27.023 1.475 12.234 1.00 83.38 246 VAL A O 1
ATOM 1931 N N . ALA A 1 247 ? -27.604 2.630 14.070 1.00 86.12 247 ALA A N 1
ATOM 1932 C CA . ALA A 1 247 ? -27.406 3.945 13.460 1.00 86.12 247 ALA A CA 1
ATOM 1933 C C . ALA A 1 247 ? -25.949 4.169 13.005 1.00 86.12 247 ALA A C 1
ATOM 1935 O O . ALA A 1 247 ? -25.699 4.721 11.929 1.00 86.12 247 ALA A O 1
ATOM 1936 N N . ALA A 1 248 ? -24.975 3.705 13.793 1.00 84.00 248 ALA A N 1
ATOM 1937 C CA . ALA A 1 248 ? -23.562 3.782 13.433 1.00 84.00 248 ALA A CA 1
ATOM 1938 C C . ALA A 1 248 ? -23.219 2.892 12.224 1.00 84.00 248 ALA A C 1
ATOM 1940 O O . ALA A 1 248 ? -22.448 3.300 11.346 1.00 84.00 248 ALA A O 1
ATOM 1941 N N . ASP A 1 249 ? -23.793 1.691 12.149 1.00 84.69 249 ASP A N 1
ATOM 1942 C CA . ASP A 1 249 ? -23.604 0.779 11.021 1.00 84.69 249 ASP A CA 1
ATOM 1943 C C . ASP A 1 249 ? -24.257 1.304 9.734 1.00 84.69 249 ASP A C 1
ATOM 1945 O O . ASP A 1 249 ? -23.639 1.229 8.666 1.00 84.69 249 ASP A O 1
ATOM 1949 N N . ASP A 1 250 ? -25.434 1.925 9.825 1.00 86.00 250 ASP A N 1
ATOM 1950 C CA . ASP A 1 250 ? -26.104 2.559 8.686 1.00 86.00 250 ASP A CA 1
ATOM 1951 C C . ASP A 1 250 ? -25.293 3.735 8.134 1.00 86.00 250 ASP A C 1
ATOM 1953 O O . ASP A 1 250 ? -25.080 3.841 6.919 1.00 86.00 250 ASP A O 1
ATOM 1957 N N . LEU A 1 251 ? -24.741 4.574 9.014 1.00 86.69 251 LEU A N 1
ATOM 1958 C CA . LEU A 1 251 ? -23.862 5.672 8.613 1.00 86.69 251 LEU A CA 1
ATOM 1959 C C . LEU A 1 251 ? -22.582 5.147 7.937 1.00 86.69 251 LEU A C 1
ATOM 1961 O O . LEU A 1 251 ? -22.153 5.661 6.897 1.00 86.69 251 LEU A O 1
ATOM 1965 N N . ARG A 1 252 ? -21.984 4.071 8.470 1.00 88.56 252 ARG A N 1
ATOM 1966 C CA . ARG A 1 252 ? -20.834 3.398 7.838 1.00 88.56 252 ARG A CA 1
ATOM 1967 C C . ARG A 1 252 ? -21.199 2.826 6.470 1.00 88.56 252 ARG A C 1
ATOM 1969 O O . ARG A 1 252 ? -20.399 2.932 5.538 1.00 88.56 252 ARG A O 1
ATOM 1976 N N . ALA A 1 253 ? -22.380 2.232 6.325 1.00 88.44 253 ALA A N 1
ATOM 1977 C CA . ALA A 1 253 ? -22.848 1.672 5.063 1.00 88.44 253 ALA A CA 1
ATOM 1978 C C . ALA A 1 253 ? -23.081 2.764 4.007 1.00 88.44 253 ALA A C 1
ATOM 1980 O O . ALA A 1 253 ? -22.646 2.605 2.863 1.00 88.44 253 ALA A O 1
ATOM 1981 N N . GLN A 1 254 ? -23.686 3.894 4.384 1.00 89.19 254 GLN A N 1
ATOM 1982 C CA . GLN A 1 254 ? -23.865 5.049 3.498 1.00 89.19 254 GLN A CA 1
ATOM 1983 C C . GLN A 1 254 ? -22.524 5.629 3.036 1.00 89.19 254 GLN A C 1
ATOM 1985 O O . GLN A 1 254 ? -22.324 5.842 1.838 1.00 89.19 254 GLN A O 1
ATOM 1990 N N . ASN A 1 255 ? -21.565 5.793 3.951 1.00 86.50 255 ASN A N 1
ATOM 1991 C CA . ASN A 1 255 ? -20.225 6.269 3.606 1.00 86.50 255 ASN A CA 1
ATOM 1992 C C . ASN A 1 255 ? -19.499 5.302 2.658 1.00 86.50 255 ASN A C 1
ATOM 1994 O O . ASN A 1 255 ? -18.870 5.737 1.692 1.00 86.50 255 ASN A O 1
ATOM 1998 N N . ARG A 1 256 ? -19.651 3.984 2.851 1.00 87.12 256 ARG A N 1
ATOM 1999 C CA . ARG A 1 256 ? -19.108 2.973 1.925 1.00 87.12 256 ARG A CA 1
ATOM 2000 C C . ARG A 1 256 ? -19.732 3.044 0.531 1.00 87.12 256 ARG A C 1
ATOM 2002 O O . ARG A 1 256 ? -19.025 2.793 -0.441 1.00 87.12 256 ARG A O 1
ATOM 2009 N N . ARG A 1 257 ? -21.027 3.360 0.415 1.00 87.62 257 ARG A N 1
ATOM 2010 C CA . ARG A 1 257 ? -21.697 3.545 -0.887 1.00 87.62 257 ARG A CA 1
ATOM 2011 C C . ARG A 1 257 ? -21.161 4.786 -1.602 1.00 87.62 257 ARG A C 1
ATOM 2013 O O . ARG A 1 257 ? -20.666 4.659 -2.714 1.00 87.62 257 ARG A O 1
ATOM 2020 N N . ARG A 1 258 ? -21.097 5.929 -0.910 1.00 87.88 258 ARG A N 1
ATOM 2021 C CA . ARG A 1 258 ? -20.524 7.177 -1.453 1.00 87.88 258 ARG A CA 1
ATOM 2022 C C . ARG A 1 258 ? -19.088 7.002 -1.960 1.00 87.88 258 ARG A C 1
ATOM 2024 O O . ARG A 1 258 ? -18.746 7.487 -3.030 1.00 87.88 258 ARG A O 1
ATOM 2031 N N . LEU A 1 259 ? -18.254 6.251 -1.236 1.00 83.56 259 LEU A N 1
ATOM 2032 C CA . LEU A 1 259 ? -16.883 5.934 -1.658 1.00 83.56 259 LEU A CA 1
ATOM 2033 C C . LEU A 1 259 ? -16.810 5.051 -2.913 1.00 83.56 259 LEU A C 1
ATOM 2035 O O . LEU A 1 259 ? -15.852 5.168 -3.679 1.00 83.56 259 LEU A O 1
ATOM 2039 N N . LYS A 1 260 ? -17.787 4.167 -3.147 1.00 89.94 260 LYS A N 1
ATOM 2040 C CA . LYS A 1 260 ? -17.822 3.302 -4.338 1.00 89.94 260 LYS A CA 1
ATOM 2041 C C . LYS A 1 260 ? -18.142 4.087 -5.607 1.00 89.94 260 LYS A C 1
ATOM 2043 O O . LYS A 1 260 ? -17.499 3.828 -6.626 1.00 89.94 260 LYS A O 1
ATOM 2048 N N . ASP A 1 261 ? -19.027 5.071 -5.503 1.00 91.69 261 ASP A N 1
ATOM 2049 C CA . ASP A 1 261 ? -19.477 5.887 -6.636 1.00 91.69 261 ASP A CA 1
ATOM 2050 C C . ASP A 1 261 ? -18.449 6.960 -7.047 1.00 91.69 261 ASP A C 1
ATOM 2052 O O . ASP A 1 261 ? -18.511 7.504 -8.148 1.00 91.69 261 ASP A O 1
ATOM 2056 N N . MET A 1 262 ? -17.451 7.239 -6.200 1.00 92.50 262 MET A N 1
ATOM 2057 C CA . MET A 1 262 ? -16.372 8.177 -6.516 1.00 92.50 262 MET A CA 1
ATOM 2058 C C . MET A 1 262 ? -15.343 7.617 -7.511 1.00 92.50 262 MET A C 1
ATOM 2060 O O . MET A 1 262 ? -15.013 6.427 -7.525 1.00 92.50 262 MET A O 1
ATOM 2064 N N . SER A 1 263 ? -14.760 8.519 -8.309 1.00 95.81 263 SER A N 1
ATOM 2065 C CA . SER A 1 263 ? -13.628 8.212 -9.189 1.00 95.81 263 SER A CA 1
ATOM 2066 C C . SER A 1 263 ? -12.430 7.677 -8.396 1.00 95.81 263 SER A C 1
ATOM 2068 O O . SER A 1 263 ? -12.172 8.069 -7.255 1.00 95.81 263 SER A O 1
ATOM 2070 N N . ALA A 1 264 ? -11.644 6.794 -9.019 1.00 91.19 264 ALA A N 1
ATOM 2071 C CA . ALA A 1 264 ? -10.436 6.240 -8.412 1.00 91.19 264 ALA A CA 1
ATOM 2072 C C . ALA A 1 264 ? -9.399 7.318 -8.042 1.00 91.19 264 ALA A C 1
ATOM 2074 O O . ALA A 1 264 ? -8.658 7.126 -7.081 1.00 91.19 264 ALA A O 1
ATOM 2075 N N . ALA A 1 265 ? -9.357 8.440 -8.769 1.00 90.81 265 ALA A N 1
ATOM 2076 C CA . ALA A 1 265 ? -8.481 9.565 -8.442 1.00 90.81 265 ALA A CA 1
ATOM 2077 C C . ALA A 1 265 ? -8.920 10.257 -7.141 1.00 90.81 265 ALA A C 1
ATOM 2079 O O . ALA A 1 265 ? -8.115 10.419 -6.230 1.00 90.81 265 ALA A O 1
ATOM 2080 N N . THR A 1 266 ? -10.212 10.566 -7.017 1.00 89.94 266 THR A N 1
ATOM 2081 C CA . THR A 1 266 ? -10.797 11.204 -5.830 1.00 89.94 266 THR A CA 1
ATOM 2082 C C . THR A 1 266 ? -10.644 10.339 -4.581 1.00 89.94 266 THR A C 1
ATOM 2084 O O . THR A 1 266 ? -10.279 10.848 -3.527 1.00 89.94 266 THR A O 1
ATOM 2087 N N . ARG A 1 267 ? -10.829 9.015 -4.700 1.00 91.12 267 ARG A N 1
ATOM 2088 C CA . ARG A 1 267 ? -10.581 8.077 -3.591 1.00 91.12 267 ARG A CA 1
ATOM 2089 C C . ARG A 1 267 ? -9.152 8.166 -3.054 1.00 91.12 267 ARG A C 1
ATOM 2091 O O . ARG A 1 267 ? -8.968 8.225 -1.847 1.00 91.12 267 ARG A O 1
ATOM 2098 N N . ARG A 1 268 ? -8.153 8.226 -3.944 1.00 90.62 268 ARG A N 1
ATOM 2099 C CA . ARG A 1 268 ? -6.743 8.347 -3.537 1.00 90.62 268 ARG A CA 1
ATOM 2100 C C . ARG A 1 268 ? -6.477 9.644 -2.779 1.00 90.62 268 ARG A C 1
ATOM 2102 O O . ARG A 1 268 ? -5.745 9.600 -1.803 1.00 90.62 268 ARG A O 1
ATOM 2109 N N . ILE A 1 269 ? -7.077 10.757 -3.206 1.00 93.69 269 ILE A N 1
ATOM 2110 C CA . ILE A 1 269 ? -6.940 12.053 -2.524 1.00 93.69 269 ILE A CA 1
ATOM 2111 C C . ILE A 1 269 ? -7.493 11.954 -1.097 1.00 93.69 269 ILE A C 1
ATOM 2113 O O . ILE A 1 269 ? -6.779 12.253 -0.142 1.00 93.69 269 ILE A O 1
ATOM 2117 N N . LEU A 1 270 ? -8.711 11.430 -0.936 1.00 93.12 270 LEU A N 1
ATOM 2118 C CA . LEU A 1 270 ? -9.327 11.262 0.384 1.00 93.12 270 LEU A CA 1
ATOM 2119 C C . LEU A 1 270 ? -8.535 10.314 1.294 1.00 93.12 270 LEU A C 1
ATOM 2121 O O . LEU A 1 270 ? -8.396 10.585 2.484 1.00 93.12 270 LEU A O 1
ATOM 2125 N N . ASP A 1 271 ? -7.987 9.226 0.748 1.00 90.94 271 ASP A N 1
ATOM 2126 C CA . ASP A 1 271 ? -7.130 8.315 1.511 1.00 90.94 271 ASP A CA 1
ATOM 2127 C C . ASP A 1 271 ? -5.836 9.018 1.964 1.00 90.94 271 ASP A C 1
ATOM 2129 O O . ASP A 1 271 ? -5.453 8.906 3.128 1.00 90.94 271 ASP A O 1
ATOM 2133 N N . THR A 1 272 ? -5.197 9.811 1.092 1.00 94.81 272 THR A N 1
ATOM 2134 C CA . THR A 1 272 ? -3.996 10.580 1.463 1.00 94.81 272 THR A CA 1
ATOM 2135 C C . THR A 1 272 ? -4.276 11.658 2.508 1.00 94.81 272 THR A C 1
ATOM 2137 O O . THR A 1 272 ? -3.469 11.853 3.418 1.00 94.81 272 THR A O 1
ATOM 2140 N N . GLU A 1 273 ? -5.421 12.337 2.423 1.00 96.31 273 GLU A N 1
ATOM 2141 C CA . GLU A 1 273 ? -5.834 13.327 3.420 1.00 96.31 273 GLU A CA 1
ATOM 2142 C C . GLU A 1 273 ? -6.139 12.667 4.763 1.00 96.31 273 GLU A C 1
ATOM 2144 O O . GLU A 1 273 ? -5.684 13.142 5.804 1.00 96.31 273 GLU A O 1
ATOM 2149 N N . ARG A 1 274 ? -6.835 11.525 4.747 1.00 95.44 274 ARG A N 1
ATOM 2150 C CA . ARG A 1 274 ? -7.100 10.736 5.951 1.00 95.44 274 ARG A CA 1
ATOM 2151 C C . ARG A 1 274 ? -5.803 10.328 6.643 1.00 95.44 274 ARG A C 1
ATOM 2153 O O . ARG A 1 274 ? -5.686 10.523 7.852 1.00 95.44 274 ARG A O 1
ATOM 2160 N N . ASP A 1 275 ? -4.842 9.786 5.902 1.00 93.56 275 ASP A N 1
ATOM 2161 C CA . ASP A 1 275 ? -3.553 9.371 6.461 1.00 93.56 275 ASP A CA 1
ATOM 2162 C C . ASP A 1 275 ? -2.783 10.569 7.036 1.00 93.56 275 ASP A C 1
ATOM 2164 O O . ASP A 1 275 ? -2.221 10.478 8.130 1.00 93.56 275 ASP A O 1
ATOM 2168 N N . ARG A 1 276 ? -2.824 11.727 6.361 1.00 96.44 276 ARG A N 1
ATOM 2169 C CA . ARG A 1 276 ? -2.220 12.973 6.853 1.00 96.44 276 ARG A CA 1
ATOM 2170 C C . ARG A 1 276 ? -2.832 13.424 8.181 1.00 96.44 276 ARG A C 1
ATOM 2172 O O . ARG A 1 276 ? -2.088 13.731 9.110 1.00 96.44 276 ARG A O 1
ATOM 2179 N N . VAL A 1 277 ? -4.162 13.429 8.292 1.00 97.12 277 VAL A N 1
ATOM 2180 C CA . VAL A 1 277 ? -4.880 13.827 9.518 1.00 97.12 277 VAL A CA 1
ATOM 2181 C C . VAL A 1 277 ? -4.615 12.847 10.658 1.00 97.12 277 VAL A C 1
ATOM 2183 O O . VAL A 1 277 ? -4.341 13.269 11.779 1.00 97.12 277 VAL A O 1
ATOM 2186 N N . VAL A 1 278 ? -4.645 11.540 10.387 1.00 94.94 278 VAL A N 1
ATOM 2187 C CA . VAL A 1 278 ? -4.357 10.514 11.401 1.00 94.94 278 VAL A CA 1
ATOM 2188 C C . VAL A 1 278 ? -2.929 10.651 11.924 1.00 94.94 278 VAL A C 1
ATOM 2190 O O . VAL A 1 278 ? -2.721 10.569 13.133 1.00 94.94 278 VAL A O 1
ATOM 2193 N N . ASN A 1 279 ? -1.954 10.889 11.045 1.00 92.81 279 ASN A N 1
ATOM 2194 C CA . ASN A 1 279 ? -0.568 11.092 11.456 1.00 92.81 279 ASN A CA 1
ATOM 2195 C C . ASN A 1 279 ? -0.407 12.373 12.279 1.00 92.81 279 ASN A C 1
ATOM 2197 O O . ASN A 1 279 ? 0.189 12.312 13.347 1.00 92.81 279 ASN A O 1
ATOM 2201 N N . ALA A 1 280 ? -1.000 13.491 11.847 1.00 96.12 280 ALA A N 1
ATOM 2202 C CA . ALA A 1 280 ? -0.984 14.742 12.608 1.00 96.12 280 ALA A CA 1
ATOM 2203 C C . ALA A 1 280 ? -1.626 14.588 13.999 1.00 96.12 280 ALA A C 1
ATOM 2205 O O . ALA A 1 280 ? -1.127 15.118 14.987 1.00 96.12 280 ALA A O 1
ATOM 2206 N N . TYR A 1 281 ? -2.714 13.820 14.100 1.00 98.12 281 TYR A N 1
ATOM 2207 C CA . TYR A 1 281 ? -3.343 13.525 15.385 1.00 98.12 281 TYR A CA 1
ATOM 2208 C C . TYR A 1 281 ? -2.452 12.653 16.279 1.00 98.12 281 TYR A C 1
ATOM 2210 O O . TYR A 1 281 ? -2.356 12.901 17.479 1.00 98.12 281 TYR A O 1
ATOM 2218 N N . ARG A 1 282 ? -1.781 11.639 15.715 1.00 96.94 282 ARG A N 1
ATOM 2219 C CA . ARG A 1 282 ? -0.846 10.784 16.463 1.00 96.94 282 ARG A CA 1
ATOM 2220 C C . ARG A 1 282 ? 0.336 11.579 16.997 1.00 96.94 282 ARG A C 1
ATOM 2222 O O . ARG A 1 282 ? 0.598 11.499 18.191 1.00 96.94 282 ARG A O 1
ATOM 2229 N N . THR A 1 283 ? 0.975 12.395 16.162 1.00 95.50 283 THR A N 1
ATOM 2230 C CA . THR A 1 283 ? 2.102 13.232 16.592 1.00 95.50 283 THR A CA 1
ATOM 2231 C C . THR A 1 283 ? 1.674 14.243 17.654 1.00 95.50 283 THR A C 1
ATOM 2233 O O . THR A 1 283 ? 2.367 14.401 18.655 1.00 95.50 283 THR A O 1
ATOM 2236 N N . ALA A 1 284 ? 0.502 14.870 17.503 1.00 96.62 284 ALA A N 1
ATOM 2237 C CA . ALA A 1 284 ? -0.047 15.771 18.517 1.00 96.62 284 ALA A CA 1
ATOM 2238 C C . ALA A 1 284 ? -0.343 15.043 19.839 1.00 96.62 284 ALA A C 1
ATOM 2240 O O . ALA A 1 284 ? -0.073 15.569 20.920 1.00 96.62 284 ALA A O 1
ATOM 2241 N N . LYS A 1 285 ? -0.873 13.816 19.773 1.00 98.19 285 LYS A N 1
ATOM 2242 C CA . LYS A 1 285 ? -1.153 13.000 20.958 1.00 98.19 285 LYS A CA 1
ATOM 2243 C C . LYS A 1 285 ? 0.133 12.566 21.662 1.00 98.19 285 LYS A C 1
ATOM 2245 O O . LYS A 1 285 ? 0.197 12.664 22.882 1.00 98.19 285 LYS A O 1
ATOM 2250 N N . GLU A 1 286 ? 1.145 12.134 20.916 1.00 96.38 286 GLU A N 1
ATOM 2251 C CA . GLU A 1 286 ? 2.473 11.797 21.443 1.00 96.38 286 GLU A CA 1
ATOM 2252 C C . GLU A 1 286 ? 3.142 13.010 22.093 1.00 96.38 286 GLU A C 1
ATOM 2254 O O . GLU A 1 286 ? 3.654 12.898 23.203 1.00 96.38 286 GLU A O 1
ATOM 2259 N N . ALA A 1 287 ? 3.084 14.180 21.451 1.00 96.19 287 ALA A N 1
ATOM 2260 C CA . ALA A 1 287 ? 3.604 15.425 22.010 1.00 96.19 287 ALA A CA 1
ATOM 2261 C C . ALA A 1 287 ? 2.903 15.790 23.326 1.00 96.19 287 ALA A C 1
ATOM 2263 O O . ALA A 1 287 ? 3.568 16.107 24.307 1.00 96.19 287 ALA A O 1
ATOM 2264 N N . LYS A 1 288 ? 1.570 15.667 23.384 1.00 97.62 288 LYS A N 1
ATOM 2265 C CA . LYS A 1 288 ? 0.799 15.907 24.611 1.00 97.62 288 LYS A CA 1
ATOM 2266 C C . LYS A 1 288 ? 1.174 14.935 25.733 1.00 97.62 288 LYS A C 1
ATOM 2268 O O . LYS A 1 288 ? 1.240 15.335 26.890 1.00 97.62 288 LYS A O 1
ATOM 2273 N N . LEU A 1 289 ? 1.418 13.669 25.398 1.00 95.62 289 LEU A N 1
ATOM 2274 C CA . LEU A 1 289 ? 1.816 12.645 26.365 1.00 95.62 289 LEU A CA 1
ATOM 2275 C C . LEU A 1 289 ? 3.233 12.908 26.899 1.00 95.62 289 LEU A C 1
ATOM 2277 O O . LEU A 1 289 ? 3.446 12.857 28.104 1.00 95.62 289 LEU A O 1
ATOM 2281 N N . LYS A 1 290 ? 4.173 13.282 26.021 1.00 95.94 290 LYS A N 1
ATOM 2282 C CA . LYS A 1 290 ? 5.535 13.688 26.407 1.00 95.94 290 LYS A CA 1
ATOM 2283 C C . LYS A 1 290 ? 5.541 14.938 27.285 1.00 95.94 290 LYS A C 1
ATOM 2285 O O . LYS A 1 290 ? 6.233 14.950 28.293 1.00 95.94 290 LYS A O 1
ATOM 2290 N N . ALA A 1 291 ? 4.747 15.952 26.938 1.00 96.19 291 ALA A N 1
ATOM 2291 C CA . ALA A 1 291 ? 4.622 17.169 27.738 1.00 96.19 291 ALA A CA 1
ATOM 2292 C C . ALA A 1 291 ? 4.084 16.869 29.145 1.00 96.19 291 ALA A C 1
ATOM 2294 O O . ALA A 1 291 ? 4.596 17.399 30.123 1.00 96.19 291 ALA A O 1
ATOM 2295 N N . ARG A 1 292 ? 3.099 15.967 29.254 1.00 97.12 292 ARG A N 1
ATOM 2296 C CA . ARG A 1 292 ? 2.579 15.515 30.549 1.00 97.12 292 ARG A CA 1
ATOM 2297 C C . ARG A 1 292 ? 3.646 14.796 31.382 1.00 97.12 292 ARG A C 1
ATOM 2299 O O . ARG A 1 292 ? 3.776 15.091 32.559 1.00 97.12 292 ARG A O 1
ATOM 2306 N N . LEU A 1 293 ? 4.427 13.902 30.773 1.00 96.56 293 LEU A N 1
ATOM 2307 C CA . LEU A 1 293 ? 5.517 13.205 31.469 1.00 96.56 293 LEU A CA 1
ATOM 2308 C C . LEU A 1 293 ? 6.621 14.163 31.939 1.00 96.56 293 LEU A C 1
ATOM 2310 O O . LEU A 1 293 ? 7.161 13.978 33.020 1.00 96.56 293 LEU A O 1
ATOM 2314 N N . GLN A 1 294 ? 6.942 15.194 31.154 1.00 95.12 294 GLN A N 1
ATOM 2315 C CA . GLN A 1 294 ? 7.918 16.215 31.552 1.00 95.12 294 GLN A CA 1
ATOM 2316 C C . GLN A 1 294 ? 7.426 17.057 32.735 1.00 95.12 294 GLN A C 1
ATOM 2318 O O . GLN A 1 294 ? 8.221 17.356 33.614 1.00 95.12 294 GLN A O 1
ATOM 2323 N N . GLN A 1 295 ? 6.129 17.386 32.784 1.00 94.06 295 GLN A N 1
ATOM 2324 C CA . GLN A 1 295 ? 5.517 18.070 33.932 1.00 94.06 295 GLN A CA 1
ATOM 2325 C C . GLN A 1 295 ? 5.510 17.221 35.207 1.00 94.06 295 GLN A C 1
ATOM 2327 O O . GLN A 1 295 ? 5.548 17.771 36.295 1.00 94.06 295 GLN A O 1
ATOM 2332 N N . GLU A 1 296 ? 5.429 15.895 35.087 1.00 93.06 296 GLU A N 1
ATOM 2333 C CA . GLU A 1 296 ? 5.474 14.983 36.239 1.00 93.06 296 GLU A CA 1
ATOM 2334 C C . GLU A 1 296 ? 6.908 14.786 36.778 1.00 93.06 296 GLU A C 1
ATOM 2336 O O . GLU A 1 296 ? 7.076 14.311 37.897 1.00 93.06 296 GLU A O 1
ATOM 2341 N N . GLN A 1 297 ? 7.939 15.141 35.999 1.00 89.75 297 GLN A N 1
ATOM 2342 C CA . GLN A 1 297 ? 9.355 15.031 36.384 1.00 89.75 297 GLN A CA 1
ATOM 2343 C C . GLN A 1 297 ? 9.972 16.342 36.897 1.00 89.75 297 GLN A C 1
ATOM 2345 O O . GLN A 1 297 ? 11.077 16.304 37.438 1.00 89.75 297 GLN A O 1
ATOM 2350 N N . SER A 1 298 ? 9.297 17.477 36.698 1.00 81.31 298 SER A N 1
ATOM 2351 C CA . SER A 1 298 ? 9.700 18.809 37.175 1.00 81.31 298 SER A CA 1
ATOM 2352 C C . SER A 1 298 ? 8.999 19.172 38.474 1.00 81.31 298 SER A C 1
ATOM 2354 O O . SER A 1 298 ? 9.685 19.668 39.390 1.00 81.31 298 SER A O 1
#

pLDDT: mean 74.2, std 17.83, range [38.66, 98.19]

InterPro domains:
  IPR026680 Coiled-coil domain-containing protein 137 [PF28348] (49-289)
  IPR026680 Coiled-coil domain-containing protein 137 [PTHR21838] (45-290)